Protein AF-A0A9X0W6S2-F1 (afdb_monomer_lite)

Structure (mmCIF, N/CA/C/O backbone):
data_AF-A0A9X0W6S2-F1
#
_entry.id   AF-A0A9X0W6S2-F1
#
loop_
_atom_site.group_PDB
_atom_site.id
_atom_site.type_symbol
_atom_site.label_atom_id
_atom_site.label_alt_id
_atom_site.label_comp_id
_atom_site.label_asym_id
_atom_site.label_entity_id
_atom_site.label_seq_id
_atom_site.pdbx_PDB_ins_code
_atom_site.Cartn_x
_atom_site.Cartn_y
_atom_site.Cartn_z
_atom_site.occupancy
_atom_site.B_iso_or_equiv
_atom_site.auth_seq_id
_atom_site.auth_comp_id
_atom_site.auth_asym_id
_atom_s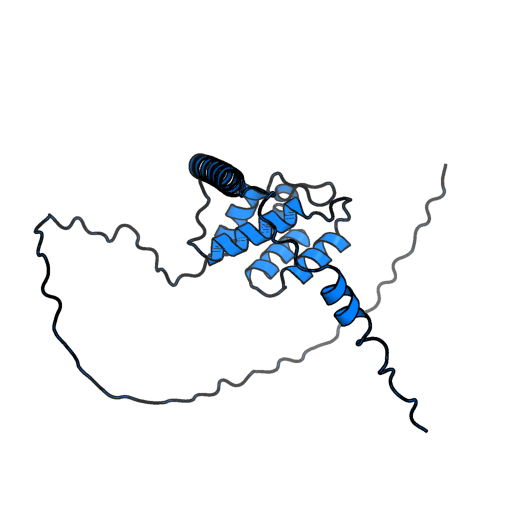ite.auth_atom_id
_atom_site.pdbx_PDB_model_num
ATOM 1 N N . MET A 1 1 ? -38.049 10.758 13.065 1.00 45.75 1 MET A N 1
ATOM 2 C CA . MET A 1 1 ? -38.251 11.877 12.118 1.00 45.75 1 MET A CA 1
ATOM 3 C C . MET A 1 1 ? -37.250 12.966 12.468 1.00 45.75 1 MET A C 1
ATOM 5 O O . MET A 1 1 ? -37.442 13.635 13.469 1.00 45.75 1 MET A O 1
ATOM 9 N N . TYR A 1 2 ? -36.162 13.085 11.706 1.00 43.72 2 TYR A N 1
ATOM 10 C CA . TYR A 1 2 ? -35.164 14.151 11.851 1.00 43.72 2 TYR A CA 1
ATOM 11 C C . TYR A 1 2 ? -35.111 14.943 10.539 1.00 43.72 2 TYR A C 1
ATOM 13 O O . TYR A 1 2 ? -35.109 14.317 9.475 1.00 43.72 2 TYR A O 1
ATOM 21 N N . PRO A 1 3 ? -35.125 16.287 10.572 1.00 62.22 3 PRO A N 1
ATOM 22 C CA . PRO A 1 3 ? -35.121 17.082 9.357 1.00 62.22 3 PRO A CA 1
ATOM 23 C C . PRO A 1 3 ? -33.743 17.071 8.687 1.00 62.22 3 PRO A C 1
ATOM 25 O O . PRO A 1 3 ? -32.710 17.319 9.303 1.00 62.22 3 PRO A O 1
ATOM 28 N N . SER A 1 4 ? -33.779 16.788 7.388 1.00 53.91 4 SER A N 1
ATOM 29 C CA . SER A 1 4 ? -32.671 16.839 6.442 1.00 53.91 4 SER A CA 1
ATOM 30 C C . SER A 1 4 ? -32.243 18.293 6.206 1.00 53.91 4 SER A C 1
ATOM 32 O O . SER A 1 4 ? -33.008 19.091 5.663 1.00 53.91 4 SER A O 1
ATOM 34 N N . GLN A 1 5 ? -31.025 18.648 6.615 1.00 60.53 5 GLN A N 1
ATOM 35 C CA . GLN A 1 5 ? -30.378 19.914 6.265 1.00 60.53 5 GLN A CA 1
ATOM 36 C C . GLN A 1 5 ? -29.620 19.728 4.943 1.00 60.53 5 GLN A C 1
ATOM 38 O O . GLN A 1 5 ? -28.531 19.162 4.905 1.00 60.53 5 GLN A O 1
ATOM 43 N N . ARG A 1 6 ? -30.218 20.195 3.840 1.00 56.56 6 ARG A N 1
ATOM 44 C CA . ARG A 1 6 ? -29.540 20.364 2.547 1.00 56.56 6 ARG A CA 1
ATOM 45 C C . ARG A 1 6 ? -28.628 21.587 2.622 1.00 56.56 6 ARG A C 1
ATOM 47 O O . ARG A 1 6 ? -29.116 22.713 2.531 1.00 56.56 6 ARG A O 1
ATOM 54 N N . GLN A 1 7 ? -27.320 21.380 2.724 1.00 63.59 7 GLN A N 1
ATOM 55 C CA . GLN A 1 7 ? -26.359 22.445 2.446 1.00 63.59 7 GLN A CA 1
ATOM 56 C C . GLN A 1 7 ? -26.171 22.588 0.931 1.00 63.59 7 GLN A C 1
ATOM 58 O O . GLN A 1 7 ? -25.964 21.613 0.209 1.00 63.59 7 GLN A O 1
ATOM 63 N N . ARG A 1 8 ? -26.333 23.824 0.447 1.00 61.38 8 ARG A N 1
ATOM 64 C CA . ARG A 1 8 ? -26.147 24.214 -0.952 1.00 61.38 8 ARG A CA 1
ATOM 65 C C . ARG A 1 8 ? -24.652 24.360 -1.219 1.00 61.38 8 ARG A C 1
ATOM 67 O O . ARG A 1 8 ? -24.003 25.190 -0.591 1.00 61.38 8 ARG A O 1
ATOM 74 N N . PHE A 1 9 ? -24.140 23.586 -2.167 1.00 53.66 9 PHE A N 1
ATOM 75 C CA . PHE A 1 9 ? -22.822 23.800 -2.753 1.00 53.66 9 PHE A CA 1
ATOM 76 C C . PHE A 1 9 ? -22.844 25.057 -3.631 1.00 53.66 9 PHE A C 1
ATOM 78 O O . PHE A 1 9 ? -23.692 25.183 -4.517 1.00 53.66 9 PHE A O 1
ATOM 85 N N . HIS A 1 10 ? -21.909 25.972 -3.385 1.00 57.88 10 HIS A N 1
ATOM 86 C CA . HIS A 1 10 ? -21.567 27.053 -4.304 1.00 57.88 10 HIS A CA 1
ATOM 87 C C . HIS A 1 10 ? -20.429 26.587 -5.226 1.00 57.88 10 HIS A C 1
ATOM 89 O O . HIS A 1 10 ? -19.411 26.117 -4.719 1.00 57.88 10 HIS A O 1
ATOM 95 N N . PRO A 1 11 ? -20.566 26.721 -6.556 1.00 61.88 11 PRO A N 1
ATOM 96 C CA . PRO A 1 11 ? -19.457 26.583 -7.486 1.00 61.88 11 PRO A CA 1
ATOM 97 C C . PRO A 1 11 ? -18.764 27.944 -7.639 1.00 61.88 11 PRO A C 1
ATOM 99 O O . PRO A 1 11 ? -19.375 28.887 -8.137 1.00 61.88 11 PRO A O 1
ATOM 102 N N . SER A 1 12 ? -17.502 28.042 -7.226 1.00 57.38 12 SER A N 1
ATOM 103 C CA . SER A 1 12 ? -16.638 29.178 -7.559 1.00 57.38 12 SER A CA 1
ATOM 104 C C . SER A 1 12 ? -15.298 28.678 -8.090 1.00 57.38 12 SER A C 1
ATOM 106 O O . SER A 1 12 ? -14.475 28.149 -7.353 1.00 57.38 12 SER A O 1
ATOM 108 N N . ASP A 1 13 ? -15.156 28.850 -9.403 1.00 46.62 13 ASP A N 1
ATOM 109 C CA . ASP A 1 13 ? -13.977 29.383 -10.087 1.00 46.62 13 ASP A CA 1
ATOM 110 C C . ASP A 1 13 ? -12.634 28.636 -9.967 1.00 46.62 13 ASP A C 1
ATOM 112 O O . ASP A 1 13 ? -11.792 28.906 -9.116 1.00 46.62 13 ASP A O 1
ATOM 116 N N . ALA A 1 14 ? -12.372 27.804 -10.977 1.00 48.50 14 ALA A N 1
ATOM 117 C CA . ALA A 1 14 ? -11.059 27.713 -11.629 1.00 48.50 14 ALA A CA 1
ATOM 118 C C . ALA A 1 14 ? -11.124 28.587 -12.909 1.00 48.50 14 ALA A C 1
ATOM 120 O O . ALA A 1 14 ? -12.211 28.641 -13.493 1.00 48.50 14 ALA A O 1
ATOM 121 N N . PRO A 1 15 ? -10.046 29.249 -13.403 1.00 51.41 15 PRO A N 1
ATOM 122 C CA . PRO A 1 15 ? -8.754 28.609 -13.680 1.00 51.41 15 PRO A CA 1
ATOM 123 C C . PRO A 1 15 ? -7.502 29.499 -13.464 1.00 51.41 15 PRO A C 1
ATOM 125 O O . PRO A 1 15 ? -7.334 30.551 -14.081 1.00 51.41 15 PRO A O 1
ATOM 128 N N . GLY A 1 16 ? -6.548 29.020 -12.662 1.00 52.59 16 GLY A N 1
ATOM 129 C CA . GLY A 1 16 ? -5.208 29.605 -12.541 1.00 52.59 16 GLY A CA 1
ATOM 130 C C . GLY A 1 16 ? -4.216 28.933 -13.488 1.00 52.59 16 GLY A C 1
ATOM 131 O O . GLY A 1 16 ? -3.791 27.804 -13.266 1.00 52.59 16 GLY A O 1
ATOM 132 N N . ALA A 1 17 ? -3.868 29.627 -14.565 1.00 46.69 17 ALA A N 1
ATOM 133 C CA . ALA A 1 17 ? -2.931 29.188 -15.585 1.00 46.69 17 ALA A CA 1
ATOM 134 C C . ALA A 1 17 ? -1.462 29.203 -15.109 1.00 46.69 17 ALA A C 1
ATOM 136 O O . ALA A 1 17 ? -0.995 30.187 -14.551 1.00 46.69 17 ALA A O 1
ATOM 137 N N . ARG A 1 18 ? -0.738 28.142 -15.495 1.00 56.75 18 ARG A N 1
ATOM 138 C CA . ARG A 1 18 ? 0.645 28.123 -16.018 1.00 56.75 18 ARG A CA 1
ATOM 139 C C . ARG A 1 18 ? 1.753 28.758 -15.165 1.00 56.75 18 ARG A C 1
ATOM 141 O O . ARG A 1 18 ? 1.948 29.964 -15.201 1.00 56.75 18 ARG A O 1
ATOM 148 N N . ASN A 1 19 ? 2.648 27.907 -14.664 1.00 50.31 19 ASN A N 1
ATOM 149 C CA . ASN A 1 19 ? 4.088 28.172 -14.719 1.00 50.31 19 ASN A CA 1
ATOM 150 C C . ASN A 1 19 ? 4.841 26.879 -15.059 1.00 50.31 19 ASN A C 1
ATOM 152 O O . ASN A 1 19 ? 5.131 26.051 -14.205 1.00 50.31 19 ASN A O 1
ATOM 156 N N . LEU A 1 20 ? 5.133 26.713 -16.351 1.00 57.22 20 LEU A N 1
ATOM 157 C CA . LEU A 1 20 ? 6.149 25.791 -16.845 1.00 57.22 20 LEU A CA 1
ATOM 158 C C . LEU A 1 20 ? 7.511 26.433 -16.568 1.00 57.22 20 LEU A C 1
ATOM 160 O O . LEU A 1 20 ? 7.809 27.509 -17.092 1.00 57.22 20 LEU A O 1
ATOM 164 N N . HIS A 1 21 ? 8.340 25.788 -15.757 1.00 45.50 21 HIS A N 1
ATOM 165 C CA . HIS A 1 21 ? 9.760 26.106 -15.667 1.00 45.50 21 HIS A CA 1
ATOM 166 C C . HIS A 1 21 ? 10.561 24.938 -16.247 1.00 45.50 21 HIS A C 1
ATOM 168 O O . HIS A 1 21 ? 10.518 23.839 -15.698 1.00 45.50 21 HIS A O 1
ATOM 174 N N . PRO A 1 22 ? 11.282 25.141 -17.364 1.00 54.31 22 PRO A N 1
ATOM 175 C CA . PRO A 1 22 ? 12.225 24.154 -17.857 1.00 54.31 22 PRO A CA 1
ATOM 176 C C . PRO A 1 22 ? 13.461 24.161 -16.952 1.00 54.31 22 PRO A C 1
ATOM 178 O O . PRO A 1 22 ? 14.267 25.096 -16.985 1.00 54.31 22 PRO A O 1
ATOM 181 N N . ALA A 1 23 ? 13.628 23.113 -16.146 1.00 55.19 23 ALA A N 1
ATOM 182 C CA . ALA A 1 23 ? 14.893 22.851 -15.479 1.00 55.19 23 ALA A CA 1
ATOM 183 C C . ALA A 1 23 ? 15.949 22.531 -16.549 1.00 55.19 23 ALA A C 1
ATOM 185 O O . ALA A 1 23 ? 15.858 21.553 -17.293 1.00 55.19 23 ALA A O 1
ATOM 186 N N . ARG A 1 24 ? 16.929 23.427 -16.669 1.00 54.09 24 ARG A N 1
ATOM 187 C CA . 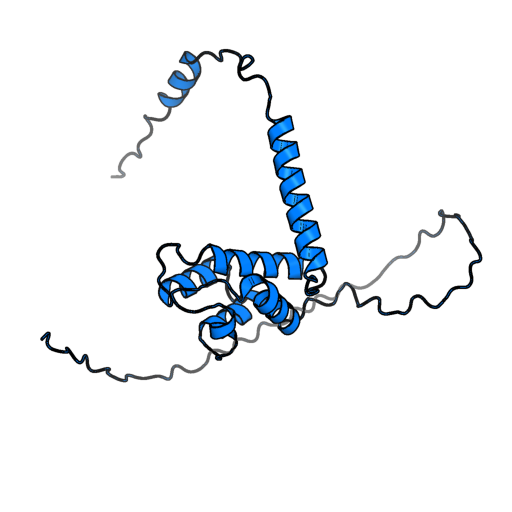ARG A 1 24 ? 18.060 23.310 -17.587 1.00 54.09 24 ARG A CA 1
ATOM 188 C C . ARG A 1 24 ? 18.920 22.106 -17.200 1.00 54.09 24 ARG A C 1
ATOM 190 O O . ARG A 1 24 ? 19.515 22.084 -16.128 1.00 54.09 24 ARG A O 1
ATOM 197 N N . LEU A 1 25 ? 19.040 21.163 -18.132 1.00 52.84 25 LEU A N 1
ATOM 198 C CA . LEU A 1 25 ? 20.097 20.156 -18.174 1.00 52.84 25 LEU A CA 1
ATOM 199 C C . LEU A 1 25 ? 21.473 20.839 -18.160 1.00 52.84 25 LEU A C 1
ATOM 201 O O . LEU A 1 25 ? 21.882 21.462 -19.143 1.00 52.84 25 LEU A O 1
ATOM 205 N N . SER A 1 26 ? 22.195 20.698 -17.050 1.00 49.28 26 SER A N 1
ATOM 206 C CA . SER A 1 26 ? 23.621 21.001 -16.974 1.00 49.28 26 SER A CA 1
ATOM 207 C C . SER A 1 26 ? 24.409 19.828 -17.557 1.00 49.28 26 SER A C 1
ATOM 209 O O . SER A 1 26 ? 24.541 18.769 -16.946 1.00 49.28 26 SER A O 1
ATOM 211 N N . ARG A 1 27 ? 24.904 20.023 -18.783 1.00 53.81 27 ARG A N 1
ATOM 212 C CA . ARG A 1 27 ? 25.963 19.221 -19.401 1.00 53.81 27 ARG A CA 1
ATOM 213 C C . ARG A 1 27 ? 27.272 19.508 -18.672 1.00 53.81 27 ARG A C 1
ATOM 215 O O . ARG A 1 27 ? 27.917 20.504 -18.979 1.00 53.81 27 ARG A O 1
ATOM 222 N N . ASN A 1 28 ? 27.703 18.598 -17.809 1.00 55.62 28 ASN A N 1
ATOM 223 C CA . ASN A 1 28 ? 29.118 18.466 -17.488 1.00 55.62 28 ASN A CA 1
ATOM 224 C C . ASN A 1 28 ? 29.632 17.170 -18.108 1.00 55.62 28 ASN A C 1
ATOM 226 O O . ASN A 1 28 ? 29.385 16.068 -17.629 1.00 55.62 28 ASN A O 1
ATOM 230 N N . ALA A 1 29 ? 30.304 17.354 -19.241 1.00 47.81 29 ALA A N 1
ATOM 231 C CA . ALA A 1 29 ? 31.177 16.380 -19.855 1.00 47.81 29 ALA A CA 1
ATOM 232 C C . ALA A 1 29 ? 32.456 16.263 -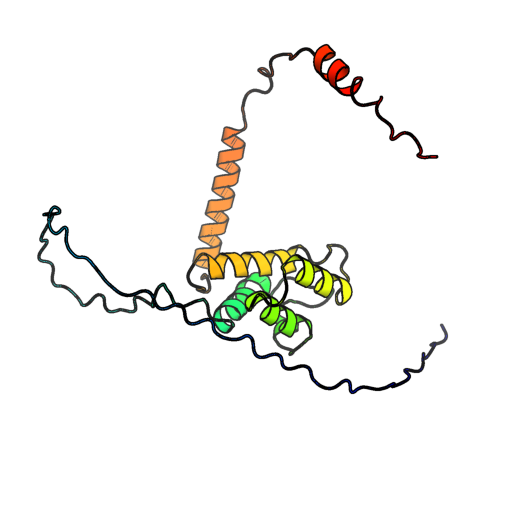19.016 1.00 47.81 29 ALA A C 1
ATOM 234 O O . ALA A 1 29 ? 33.086 17.277 -18.723 1.00 47.81 29 ALA A O 1
ATOM 235 N N . LEU A 1 30 ? 32.867 15.039 -18.696 1.00 53.75 30 LEU A N 1
ATOM 236 C CA . LEU A 1 30 ? 34.250 14.724 -18.348 1.00 53.75 30 LEU A CA 1
ATOM 237 C C . LEU A 1 30 ? 34.674 13.472 -19.135 1.00 53.75 30 LEU A C 1
ATOM 239 O O . LEU A 1 30 ? 34.022 12.434 -19.010 1.00 53.75 30 LEU A O 1
ATOM 243 N N . PRO A 1 31 ? 35.712 13.572 -19.988 1.00 55.59 31 PRO A N 1
ATOM 244 C CA . PRO A 1 31 ? 36.206 12.467 -20.796 1.00 55.59 31 PRO A CA 1
ATOM 245 C C . PRO A 1 31 ? 37.414 11.737 -20.167 1.00 55.59 31 PRO A C 1
ATOM 247 O O . PRO A 1 31 ? 38.360 12.380 -19.736 1.00 55.59 31 PRO A O 1
ATOM 250 N N . ILE A 1 32 ? 37.371 10.397 -20.271 1.00 53.62 32 ILE A N 1
ATOM 251 C CA . ILE A 1 32 ? 38.433 9.436 -20.674 1.00 53.62 32 ILE A CA 1
ATOM 252 C C . ILE A 1 32 ? 39.661 9.204 -19.740 1.00 53.62 32 ILE A C 1
ATOM 254 O O . ILE A 1 32 ? 40.297 10.138 -19.268 1.00 53.62 32 ILE A O 1
ATOM 258 N N . LEU A 1 33 ? 40.058 7.911 -19.690 1.00 45.94 33 LEU A N 1
ATOM 259 C CA . LEU A 1 33 ? 41.375 7.277 -19.395 1.00 45.94 33 LEU A CA 1
ATOM 260 C C . LEU A 1 33 ? 41.489 6.716 -17.960 1.00 45.94 33 LEU A C 1
ATOM 262 O O . LEU A 1 33 ? 41.176 7.417 -17.016 1.00 45.94 33 LEU A O 1
ATOM 266 N N . ALA A 1 34 ? 41.922 5.483 -17.667 1.00 52.06 34 ALA A N 1
ATOM 267 C CA . ALA A 1 34 ? 42.669 4.445 -18.387 1.00 52.06 34 ALA A CA 1
ATOM 268 C C . ALA A 1 34 ? 42.376 3.073 -17.711 1.00 52.06 34 ALA A C 1
ATOM 270 O O . ALA A 1 34 ? 42.150 3.012 -16.510 1.00 52.06 34 ALA A O 1
ATOM 271 N N . ALA A 1 35 ? 42.122 2.002 -18.464 1.00 47.84 35 ALA A N 1
ATOM 272 C CA . ALA A 1 35 ? 43.064 0.922 -18.793 1.00 47.84 35 ALA A CA 1
ATOM 273 C C . ALA A 1 35 ? 43.652 0.110 -17.608 1.00 47.84 35 ALA A C 1
ATOM 275 O O . ALA A 1 35 ? 44.472 0.598 -16.844 1.00 47.84 35 ALA A O 1
ATOM 276 N N . ALA A 1 36 ? 43.312 -1.187 -17.635 1.00 49.22 36 ALA A N 1
ATOM 277 C CA . ALA A 1 36 ? 44.144 -2.354 -17.316 1.00 49.22 36 ALA A CA 1
ATOM 278 C C . ALA A 1 36 ? 44.556 -2.643 -15.858 1.00 49.22 36 ALA A C 1
ATOM 280 O O . ALA A 1 36 ? 45.567 -2.140 -15.390 1.00 49.22 36 ALA A O 1
ATOM 281 N N . VAL A 1 37 ? 43.916 -3.658 -15.255 1.00 57.22 37 VAL A N 1
ATOM 282 C CA . VAL A 1 37 ? 44.632 -4.813 -14.673 1.00 57.22 37 VAL A CA 1
ATOM 283 C C . VAL A 1 37 ? 43.838 -6.081 -14.995 1.00 57.22 37 VAL A C 1
ATOM 285 O O . VAL A 1 37 ? 42.736 -6.299 -14.498 1.00 57.22 37 VAL A O 1
ATOM 288 N N . LEU A 1 38 ? 44.402 -6.884 -15.892 1.00 51.09 38 LEU A N 1
ATOM 289 C CA . LEU A 1 38 ? 43.954 -8.220 -16.261 1.00 51.09 38 LEU A CA 1
ATOM 290 C C . LEU A 1 38 ? 44.721 -9.243 -15.410 1.00 51.09 38 LEU A C 1
ATOM 292 O O . LEU A 1 38 ? 45.894 -9.028 -15.115 1.00 51.09 38 LEU A O 1
ATOM 296 N N . ALA A 1 39 ? 44.068 -10.379 -15.167 1.00 52.09 39 ALA A N 1
ATOM 297 C CA . ALA A 1 39 ? 44.605 -11.646 -14.667 1.00 52.09 39 ALA A CA 1
ATOM 298 C C . ALA A 1 39 ? 44.821 -11.766 -13.150 1.00 52.09 39 ALA A C 1
ATOM 300 O O . ALA A 1 39 ? 45.779 -11.234 -12.605 1.00 52.09 39 ALA A O 1
ATOM 301 N N . LEU A 1 40 ? 43.955 -12.568 -12.512 1.00 53.03 40 LEU A N 1
ATOM 302 C CA . LEU A 1 40 ? 44.326 -13.712 -11.658 1.00 53.03 40 LEU A CA 1
ATOM 303 C C . LEU A 1 40 ? 43.063 -14.370 -11.069 1.00 53.03 40 LEU A C 1
ATOM 305 O O . LEU A 1 40 ? 42.831 -14.291 -9.874 1.00 53.03 40 LEU A O 1
ATOM 309 N N . LEU A 1 41 ? 42.250 -15.039 -11.894 1.00 52.53 41 LEU A N 1
ATOM 310 C CA . LEU A 1 41 ? 41.307 -16.062 -11.414 1.00 52.53 41 LEU A CA 1
ATOM 311 C C . LEU A 1 41 ? 41.186 -17.178 -12.459 1.00 52.53 41 LEU A C 1
ATOM 313 O O . LEU A 1 41 ? 40.266 -17.235 -13.267 1.00 52.53 41 LEU A O 1
ATOM 317 N N . SER A 1 42 ? 42.184 -18.056 -12.449 1.00 52.12 42 SER A N 1
ATOM 318 C CA . SER A 1 42 ? 42.106 -19.411 -12.986 1.00 52.12 42 SER A CA 1
ATOM 319 C C . SER A 1 42 ? 41.284 -20.282 -12.030 1.00 52.12 42 SER A C 1
ATOM 321 O O . SER A 1 42 ? 41.708 -20.484 -10.892 1.00 52.12 42 SER A O 1
ATOM 323 N N . GLY A 1 43 ? 40.147 -20.819 -12.477 1.00 52.22 43 GLY A N 1
ATOM 324 C CA . GLY A 1 43 ? 39.358 -21.762 -11.681 1.00 52.22 43 GLY A CA 1
ATOM 325 C C . GLY A 1 43 ? 38.182 -22.391 -12.434 1.00 52.22 43 GLY A C 1
ATOM 326 O O . GLY A 1 43 ? 37.211 -21.709 -12.729 1.00 52.22 43 GLY A O 1
ATOM 327 N N . CYS A 1 44 ? 38.300 -23.702 -12.677 1.00 48.44 44 CYS A N 1
ATOM 328 C CA . CYS A 1 44 ? 37.284 -24.697 -13.061 1.00 48.44 44 CYS A CA 1
ATOM 329 C C . CYS A 1 44 ? 36.562 -24.548 -14.416 1.00 48.44 44 CYS A C 1
ATOM 331 O O . CYS A 1 44 ? 35.433 -24.078 -14.500 1.00 48.44 44 CYS A O 1
ATOM 333 N N . ALA A 1 45 ? 37.162 -25.127 -15.462 1.00 45.19 45 ALA A N 1
ATOM 334 C CA . ALA A 1 45 ? 36.411 -25.639 -16.606 1.00 45.19 45 ALA A CA 1
ATOM 335 C C . ALA A 1 45 ? 35.691 -26.932 -16.186 1.00 45.19 45 ALA A C 1
ATOM 337 O O . ALA A 1 45 ? 36.327 -27.960 -15.959 1.00 45.19 45 ALA A O 1
ATOM 338 N N . THR A 1 46 ? 34.370 -26.874 -16.037 1.00 54.31 46 THR A N 1
ATOM 339 C CA . THR A 1 46 ? 33.512 -28.065 -16.044 1.00 54.31 46 THR A CA 1
ATOM 340 C C . THR A 1 46 ? 32.790 -28.052 -17.387 1.00 54.31 46 THR A C 1
ATOM 342 O O . THR A 1 46 ? 31.864 -27.269 -17.576 1.00 54.31 46 THR A O 1
ATOM 345 N N . ASP A 1 47 ? 33.266 -28.858 -18.340 1.00 52.44 47 ASP A N 1
ATOM 346 C CA . ASP A 1 47 ? 32.598 -29.096 -19.626 1.00 52.44 47 ASP A CA 1
ATOM 347 C C . ASP A 1 47 ? 31.309 -29.891 -19.370 1.00 52.44 47 ASP A C 1
ATOM 349 O O . ASP A 1 47 ? 31.271 -31.121 -19.416 1.00 52.44 47 ASP A O 1
ATOM 353 N N . GLY A 1 48 ? 30.246 -29.171 -19.025 1.00 49.19 48 GLY A N 1
ATOM 354 C CA . GLY A 1 48 ? 28.872 -29.626 -19.185 1.00 49.19 48 GLY A CA 1
ATOM 355 C C . GLY A 1 48 ? 28.296 -29.012 -20.461 1.00 49.19 48 GLY A C 1
ATOM 356 O O . GLY A 1 48 ? 28.687 -27.900 -20.823 1.00 49.19 48 GLY A O 1
ATOM 357 N N . PRO A 1 49 ? 27.372 -29.688 -21.167 1.00 51.25 49 PRO A N 1
ATOM 358 C CA . PRO A 1 49 ? 26.666 -29.062 -22.274 1.00 51.25 49 PRO A CA 1
ATOM 359 C C . PRO A 1 49 ? 25.975 -27.798 -21.754 1.00 51.25 49 PRO A C 1
ATOM 361 O O . PRO A 1 49 ? 25.078 -27.873 -20.915 1.00 51.25 49 PRO A O 1
ATOM 364 N N . ILE A 1 50 ? 26.419 -26.635 -22.235 1.00 51.75 50 ILE A N 1
ATOM 365 C CA . ILE A 1 50 ? 25.763 -25.354 -21.986 1.00 51.75 50 ILE A CA 1
ATOM 366 C C . ILE A 1 50 ? 24.437 -25.399 -22.745 1.00 51.75 50 ILE A C 1
ATOM 368 O O . ILE A 1 50 ? 24.334 -24.998 -23.902 1.00 51.75 50 ILE A O 1
ATOM 372 N N . THR A 1 51 ? 23.408 -25.941 -22.100 1.00 50.00 51 THR A N 1
ATOM 373 C CA . THR A 1 51 ? 22.037 -25.512 -22.349 1.00 50.00 51 THR A CA 1
ATOM 374 C C . THR A 1 51 ? 21.996 -24.020 -22.067 1.00 50.00 51 THR A C 1
ATOM 376 O O . THR A 1 51 ? 22.241 -23.585 -20.945 1.00 50.00 51 THR A O 1
ATOM 379 N N . ASP A 1 52 ? 21.770 -23.265 -23.134 1.00 40.28 52 ASP A N 1
ATOM 380 C CA . ASP A 1 52 ? 21.656 -21.816 -23.190 1.00 40.28 52 ASP A CA 1
ATOM 381 C C . ASP A 1 52 ? 20.922 -21.248 -21.950 1.00 40.28 52 ASP A C 1
ATOM 383 O O . ASP A 1 52 ? 19.716 -21.469 -21.798 1.00 40.28 52 ASP A O 1
ATOM 387 N N . PRO A 1 53 ? 21.605 -20.534 -21.031 1.00 50.03 53 PRO A N 1
ATOM 388 C CA . PRO A 1 53 ? 20.970 -19.940 -19.857 1.00 50.03 53 PRO A CA 1
ATOM 389 C C . PRO A 1 53 ? 20.161 -18.683 -20.211 1.00 50.03 53 PRO A C 1
ATOM 391 O O . PRO A 1 53 ? 19.672 -17.996 -19.321 1.00 50.03 53 PRO A O 1
ATOM 394 N N . SER A 1 54 ? 19.954 -18.391 -21.499 1.00 43.88 54 SER A N 1
ATOM 395 C CA . SER A 1 54 ? 19.107 -17.291 -21.979 1.00 43.88 54 SER A CA 1
ATOM 396 C C . SER A 1 54 ? 17.607 -17.475 -21.684 1.00 43.88 54 SER A C 1
ATOM 398 O O . SER A 1 54 ? 16.781 -16.694 -22.162 1.00 43.88 54 SER A O 1
ATOM 400 N N . VAL A 1 55 ? 17.226 -18.457 -20.858 1.00 46.84 55 VAL A N 1
ATOM 401 C CA . VAL A 1 55 ? 15.895 -18.542 -20.245 1.00 46.84 55 VAL A CA 1
ATOM 402 C C . VAL A 1 55 ? 15.747 -17.397 -19.236 1.00 46.84 55 VAL A C 1
ATOM 404 O O . VAL A 1 55 ? 15.953 -17.549 -18.039 1.00 46.84 55 VAL A O 1
ATOM 407 N N . HIS A 1 56 ? 15.405 -16.221 -19.761 1.00 46.94 56 HIS A N 1
ATOM 408 C CA . HIS A 1 56 ? 14.863 -15.073 -19.036 1.00 46.94 56 HIS A CA 1
ATOM 409 C C . HIS A 1 56 ? 15.617 -14.674 -17.757 1.00 46.94 56 HIS A C 1
ATOM 411 O O . HIS A 1 56 ? 15.007 -14.494 -16.701 1.00 46.94 56 HIS A O 1
ATOM 417 N N . LEU A 1 57 ? 16.922 -14.397 -17.861 1.00 45.91 57 LEU A N 1
ATOM 418 C CA . LEU A 1 57 ? 17.509 -13.393 -16.971 1.00 45.91 57 LEU A CA 1
ATOM 419 C C . LEU A 1 57 ? 16.897 -12.038 -17.347 1.00 45.91 57 LEU A C 1
ATOM 421 O O . LEU A 1 57 ? 17.424 -11.303 -18.182 1.00 45.91 57 LEU A O 1
ATOM 425 N N . GLY A 1 58 ? 15.722 -11.747 -16.782 1.00 53.12 58 GLY A N 1
ATOM 426 C CA . GLY A 1 58 ? 15.144 -10.410 -16.803 1.00 53.12 58 GLY A CA 1
ATOM 427 C C . GLY A 1 58 ? 16.209 -9.415 -16.356 1.00 53.12 58 GLY A C 1
ATOM 428 O O . GLY A 1 58 ? 16.985 -9.699 -15.445 1.00 53.12 58 GLY A O 1
ATOM 429 N N . ASN A 1 59 ? 16.300 -8.285 -17.051 1.00 51.44 59 ASN A N 1
ATOM 430 C CA . ASN A 1 59 ? 17.293 -7.263 -16.759 1.00 51.44 59 ASN A CA 1
ATOM 431 C C . ASN A 1 59 ? 17.175 -6.861 -15.271 1.00 51.44 59 ASN A C 1
ATOM 433 O O . ASN A 1 59 ? 16.140 -6.310 -14.900 1.00 51.44 59 ASN A O 1
ATOM 437 N N . PRO A 1 60 ? 18.196 -7.099 -14.424 1.00 56.81 60 PRO A N 1
ATOM 438 C CA . PRO A 1 60 ? 18.128 -6.793 -12.992 1.00 56.81 60 PRO A CA 1
ATOM 439 C C . PRO A 1 60 ? 18.032 -5.284 -12.712 1.00 56.81 60 PRO A C 1
ATOM 441 O O . PRO A 1 60 ? 17.783 -4.880 -11.585 1.00 56.81 60 PRO A O 1
ATOM 444 N N . PHE A 1 61 ? 18.217 -4.448 -13.738 1.00 56.59 61 PHE A N 1
ATOM 445 C CA . PHE A 1 61 ? 18.045 -2.999 -13.681 1.00 56.59 61 PHE A CA 1
ATOM 446 C C . PHE A 1 61 ? 16.662 -2.530 -14.148 1.00 56.59 61 PHE A C 1
ATOM 448 O O . PHE A 1 61 ? 16.407 -1.325 -14.182 1.00 56.59 61 PHE A O 1
ATOM 455 N N . GLN A 1 62 ? 15.768 -3.438 -14.553 1.00 65.00 62 GLN A N 1
ATOM 456 C CA . GLN A 1 62 ? 14.380 -3.058 -14.783 1.00 65.00 62 GLN A CA 1
ATOM 457 C C . GLN A 1 62 ? 13.729 -2.829 -13.431 1.00 65.00 62 GLN A C 1
ATOM 459 O O . GLN A 1 62 ? 13.587 -3.753 -12.631 1.00 65.00 62 GLN A O 1
ATOM 464 N N . ARG A 1 63 ? 13.331 -1.575 -13.194 1.00 69.69 63 ARG A N 1
ATOM 465 C CA . ARG A 1 63 ? 12.434 -1.271 -12.089 1.00 69.69 63 ARG A CA 1
ATOM 466 C C . ARG A 1 63 ? 11.215 -2.198 -12.189 1.00 69.69 63 ARG A C 1
ATOM 468 O O . ARG A 1 63 ? 10.802 -2.543 -13.304 1.00 69.69 63 ARG A O 1
ATOM 475 N N . PRO A 1 64 ? 10.635 -2.560 -11.039 1.00 81.69 64 PRO A N 1
ATOM 476 C CA . PRO A 1 64 ? 9.235 -2.942 -10.939 1.00 81.69 64 PRO A CA 1
ATOM 477 C C . PRO A 1 64 ? 8.341 -2.267 -11.974 1.00 81.69 64 PRO A C 1
ATOM 479 O O . PRO A 1 64 ? 8.607 -1.142 -12.389 1.00 81.69 64 PRO A O 1
ATOM 482 N N . THR A 1 65 ? 7.270 -2.936 -12.388 1.00 89.31 65 THR A N 1
ATOM 483 C CA . THR A 1 65 ? 6.203 -2.253 -13.128 1.00 89.31 65 THR A CA 1
ATOM 484 C C . THR A 1 65 ? 5.083 -1.911 -12.158 1.00 89.31 65 THR A C 1
ATOM 486 O O . THR A 1 65 ? 4.780 -2.708 -11.268 1.00 89.31 65 THR A O 1
ATOM 489 N N . GLU A 1 66 ? 4.421 -0.774 -12.369 1.00 90.94 66 GLU A N 1
ATOM 490 C CA . GLU A 1 66 ? 3.245 -0.375 -11.587 1.00 90.94 66 GLU A CA 1
ATOM 491 C C . GLU A 1 66 ? 2.167 -1.469 -11.629 1.00 90.94 66 GLU A C 1
ATOM 493 O O . GLU A 1 66 ? 1.583 -1.831 -10.612 1.00 90.94 66 GLU A O 1
ATOM 498 N N . ALA A 1 67 ? 1.953 -2.068 -12.804 1.00 90.31 67 ALA A N 1
ATOM 499 C CA . ALA A 1 67 ? 1.018 -3.175 -12.977 1.00 90.31 67 ALA A CA 1
ATOM 500 C C . ALA A 1 67 ? 1.386 -4.396 -12.113 1.00 90.31 67 ALA A C 1
ATOM 502 O O . ALA A 1 67 ? 0.502 -5.024 -11.531 1.00 90.31 67 ALA A O 1
ATOM 503 N N . GLY A 1 68 ? 2.680 -4.715 -11.997 1.00 88.88 68 GLY A N 1
ATOM 504 C CA . GLY A 1 68 ? 3.173 -5.785 -11.129 1.00 88.88 68 GLY A CA 1
ATOM 505 C C . GLY A 1 68 ? 2.952 -5.484 -9.646 1.00 88.88 68 GLY A C 1
ATOM 506 O O . GLY A 1 68 ? 2.449 -6.338 -8.918 1.00 88.88 68 GLY A O 1
ATOM 507 N N . PHE A 1 69 ? 3.244 -4.255 -9.215 1.00 92.50 69 PHE A N 1
ATOM 508 C CA . PHE A 1 69 ? 2.942 -3.794 -7.857 1.00 92.50 69 PHE A CA 1
ATOM 509 C C . PHE A 1 69 ? 1.439 -3.867 -7.550 1.00 92.50 69 PHE A C 1
ATOM 511 O O . PHE A 1 69 ? 1.025 -4.436 -6.543 1.00 92.50 69 PHE A O 1
ATOM 518 N N . ARG A 1 70 ? 0.590 -3.375 -8.454 1.00 93.25 70 ARG A N 1
ATOM 519 C CA . ARG A 1 70 ? -0.870 -3.432 -8.302 1.00 93.25 70 ARG A CA 1
ATOM 520 C C . ARG A 1 70 ? -1.387 -4.863 -8.196 1.00 93.25 70 ARG A C 1
ATOM 522 O O . ARG A 1 70 ? -2.255 -5.133 -7.369 1.00 93.25 70 ARG A O 1
ATOM 529 N N . ALA A 1 71 ? -0.844 -5.783 -8.992 1.00 91.12 71 ALA A N 1
ATOM 530 C CA . ALA A 1 71 ? -1.195 -7.196 -8.909 1.00 91.12 71 ALA A CA 1
ATOM 531 C C . ALA A 1 71 ? -0.814 -7.802 -7.546 1.00 91.12 71 ALA A C 1
ATOM 533 O O . ALA A 1 71 ? -1.604 -8.553 -6.974 1.00 91.12 71 ALA A O 1
ATOM 534 N N . LEU A 1 72 ? 0.351 -7.436 -6.996 1.00 90.94 72 LEU A N 1
ATOM 535 C CA . LEU A 1 72 ? 0.761 -7.824 -5.642 1.00 90.94 72 LEU A CA 1
ATOM 536 C C . LEU A 1 72 ? -0.213 -7.306 -4.584 1.00 90.94 72 LEU A C 1
ATOM 538 O O . LEU A 1 72 ? -0.696 -8.083 -3.760 1.00 90.94 72 LEU A O 1
ATOM 542 N N . VAL A 1 73 ? -0.564 -6.021 -4.644 1.00 95.06 73 VAL A N 1
ATOM 543 C CA . VAL A 1 73 ? -1.520 -5.419 -3.708 1.00 95.06 73 VAL A CA 1
ATOM 544 C C . VAL A 1 73 ? -2.879 -6.120 -3.783 1.00 95.06 73 VAL A C 1
ATOM 546 O O . VAL A 1 73 ? -3.444 -6.475 -2.750 1.00 95.06 73 VAL A O 1
ATOM 549 N N . GLN A 1 74 ? -3.399 -6.387 -4.982 1.00 94.38 74 GLN A N 1
ATOM 550 C CA . GLN A 1 74 ? -4.675 -7.094 -5.148 1.00 94.38 74 GLN A CA 1
ATOM 551 C C . GLN A 1 74 ? -4.630 -8.531 -4.606 1.00 94.38 74 GLN A C 1
ATOM 553 O O . GLN A 1 74 ? -5.593 -9.002 -3.996 1.00 94.38 74 GLN A O 1
ATOM 558 N N . ALA A 1 75 ? -3.514 -9.235 -4.809 1.00 91.56 75 ALA A N 1
ATOM 559 C CA . ALA A 1 75 ? -3.356 -10.624 -4.389 1.00 91.56 75 ALA A CA 1
ATOM 560 C C . ALA A 1 75 ? -3.131 -10.787 -2.875 1.00 91.56 75 ALA A C 1
ATOM 562 O O . ALA A 1 75 ? -3.576 -11.785 -2.299 1.00 91.56 75 ALA A O 1
ATOM 563 N N . ASN A 1 76 ? -2.426 -9.840 -2.246 1.00 92.62 76 ASN A N 1
ATOM 564 C CA . ASN A 1 76 ? -1.986 -9.935 -0.851 1.00 92.62 76 ASN A CA 1
ATOM 565 C C . ASN A 1 76 ? -2.821 -9.069 0.097 1.00 92.62 76 ASN A C 1
ATOM 567 O O . ASN A 1 76 ? -3.225 -9.539 1.155 1.00 92.62 76 ASN A O 1
ATOM 571 N N . CYS A 1 77 ? -3.144 -7.841 -0.303 1.00 96.31 77 CYS A N 1
ATOM 572 C CA . CYS A 1 77 ? -3.885 -6.887 0.524 1.00 96.31 77 CYS A CA 1
ATOM 573 C C . CYS A 1 77 ? -5.368 -6.793 0.141 1.00 96.31 77 CYS A C 1
ATOM 575 O O . CYS A 1 77 ? -6.162 -6.231 0.888 1.00 96.31 77 CYS A O 1
ATOM 577 N N . GLY A 1 78 ? -5.764 -7.357 -1.004 1.00 96.31 78 GLY A N 1
ATOM 578 C CA . GLY A 1 78 ? -7.115 -7.277 -1.562 1.00 96.31 78 GLY A CA 1
ATOM 579 C C . GLY A 1 78 ? -8.278 -7.577 -0.600 1.00 96.31 78 GLY A C 1
ATOM 580 O O . GLY A 1 78 ? -9.283 -6.864 -0.677 1.00 96.31 78 GLY A O 1
ATOM 581 N N . PRO A 1 79 ? -8.186 -8.592 0.286 1.00 96.56 79 PRO A N 1
ATOM 582 C CA . PRO A 1 79 ? -9.226 -8.899 1.275 1.00 96.56 79 PRO A CA 1
ATOM 583 C C . PRO A 1 79 ? -9.307 -7.919 2.453 1.00 96.56 79 PRO A C 1
ATOM 585 O O . PRO A 1 79 ? -10.324 -7.894 3.145 1.00 96.56 79 PRO A O 1
ATOM 588 N N . LEU A 1 80 ? -8.253 -7.138 2.706 1.00 97.12 80 LEU A N 1
ATOM 589 C CA . LEU A 1 80 ? -8.212 -6.190 3.817 1.00 97.12 80 LEU A CA 1
ATOM 590 C C . LEU A 1 80 ? -9.167 -5.025 3.550 1.00 97.12 80 LEU A C 1
ATOM 592 O O . LEU A 1 80 ? -9.443 -4.671 2.400 1.00 97.12 80 LEU A O 1
ATOM 596 N N . SER A 1 81 ? -9.705 -4.454 4.624 1.00 97.06 81 SER A N 1
ATOM 597 C CA . SER A 1 81 ? -10.693 -3.377 4.548 1.00 97.06 81 SER A CA 1
ATOM 598 C C . SER A 1 81 ? -10.057 -2.016 4.788 1.00 97.06 81 SER A C 1
ATOM 600 O O . SER A 1 81 ? -9.186 -1.871 5.639 1.00 97.06 81 SER A O 1
ATOM 602 N N . ILE A 1 82 ? -10.534 -1.029 4.038 1.00 96.75 82 ILE A N 1
ATOM 603 C CA . ILE A 1 82 ? -10.285 0.395 4.225 1.00 96.75 82 ILE A CA 1
ATOM 604 C C . ILE A 1 82 ? -11.652 1.056 4.422 1.00 96.75 82 ILE A C 1
ATOM 606 O O . ILE A 1 82 ? -12.515 1.035 3.535 1.00 96.75 82 ILE A O 1
ATOM 610 N N . GLY A 1 83 ? -11.897 1.555 5.631 1.00 94.88 83 GLY A N 1
ATOM 611 C CA . GLY A 1 83 ? -13.234 1.895 6.101 1.00 94.88 83 GLY A CA 1
ATOM 612 C C . GLY A 1 83 ? -14.158 0.675 6.039 1.00 94.88 83 GLY A C 1
ATOM 613 O O . GLY A 1 83 ? -13.942 -0.332 6.707 1.00 94.88 83 GLY A O 1
ATOM 614 N N . SER A 1 84 ? -15.202 0.759 5.215 1.00 94.81 84 SER A N 1
ATOM 615 C CA . SER A 1 84 ? -16.192 -0.311 5.012 1.00 94.81 84 SER A CA 1
ATOM 616 C C . SER A 1 84 ? -16.013 -1.094 3.706 1.00 94.81 84 SER A C 1
ATOM 618 O O . SER A 1 84 ? -16.854 -1.930 3.373 1.00 94.81 84 SER A O 1
ATOM 620 N N . THR A 1 85 ? -14.961 -0.808 2.933 1.00 96.56 85 THR A N 1
ATOM 621 C CA . THR A 1 85 ? -14.755 -1.369 1.590 1.00 96.56 85 THR A CA 1
ATOM 622 C C . THR A 1 85 ? -13.424 -2.104 1.513 1.00 96.56 85 THR A C 1
ATOM 624 O O . THR A 1 85 ? -12.439 -1.675 2.100 1.00 96.56 85 THR A O 1
ATOM 627 N N . THR A 1 86 ? -13.365 -3.211 0.776 1.00 97.69 86 THR A N 1
ATOM 628 C CA . THR A 1 86 ? -12.110 -3.952 0.598 1.00 97.69 86 THR A CA 1
ATOM 629 C C . THR A 1 86 ? -11.166 -3.252 -0.377 1.00 97.69 86 THR A C 1
ATOM 631 O O . THR A 1 86 ? -11.613 -2.597 -1.324 1.00 97.69 86 THR A O 1
ATOM 634 N N . VAL A 1 87 ? -9.857 -3.450 -0.204 1.00 97.44 87 VAL A N 1
ATOM 635 C CA . VAL A 1 87 ? -8.819 -2.924 -1.110 1.00 97.44 87 VAL A CA 1
ATOM 636 C C . VAL A 1 87 ? -9.105 -3.316 -2.564 1.00 97.44 87 VAL A C 1
ATOM 638 O O . VAL A 1 87 ? -9.076 -2.461 -3.448 1.00 97.44 87 VAL A O 1
ATOM 641 N N . ASN A 1 88 ? -9.491 -4.571 -2.828 1.00 96.44 88 ASN A N 1
ATOM 642 C CA . ASN A 1 88 ? -9.844 -5.014 -4.185 1.00 96.44 88 ASN A CA 1
ATOM 643 C C . ASN A 1 88 ? -11.007 -4.222 -4.793 1.00 96.44 88 ASN A C 1
ATOM 645 O O . ASN A 1 88 ? -10.979 -3.871 -5.974 1.00 96.44 88 ASN A O 1
ATOM 649 N N . ALA A 1 89 ? -12.034 -3.923 -3.996 1.00 96.25 89 ALA A N 1
ATOM 650 C CA . ALA A 1 89 ? -13.179 -3.164 -4.474 1.00 96.25 89 ALA A CA 1
ATOM 651 C C . ALA A 1 89 ? -12.834 -1.688 -4.737 1.00 96.25 89 ALA A C 1
ATOM 653 O O . ALA A 1 89 ? -13.458 -1.085 -5.612 1.00 96.25 89 ALA A O 1
ATOM 654 N N . LEU A 1 90 ? -11.863 -1.114 -4.018 1.00 96.44 90 LEU A N 1
ATOM 655 C CA . LEU A 1 90 ? -11.393 0.260 -4.231 1.00 96.44 90 LEU A CA 1
ATOM 656 C C . LEU A 1 90 ? -10.496 0.386 -5.468 1.00 96.44 90 LEU A C 1
ATOM 658 O O . LEU A 1 90 ? -10.699 1.304 -6.268 1.00 96.44 90 LEU A O 1
ATOM 662 N N . LEU A 1 91 ? -9.570 -0.559 -5.661 1.00 95.19 91 LEU A N 1
ATOM 663 C CA . LEU A 1 91 ? -8.676 -0.607 -6.825 1.00 95.19 91 LEU A CA 1
ATOM 664 C C . LEU A 1 91 ? -9.425 -0.897 -8.134 1.00 95.19 91 LEU A C 1
ATOM 666 O O . LEU A 1 91 ? -9.029 -0.437 -9.196 1.00 95.19 91 LEU A O 1
ATOM 670 N N . GLY A 1 92 ? -10.535 -1.638 -8.085 1.00 87.69 92 GLY A N 1
ATOM 671 C CA . GLY A 1 92 ? -11.325 -1.966 -9.279 1.00 87.69 92 GLY A CA 1
ATOM 672 C C . GLY A 1 92 ? -12.246 -0.850 -9.792 1.00 87.69 92 GLY A C 1
ATOM 673 O O . GLY A 1 92 ? -12.930 -1.052 -10.794 1.00 87.69 92 GLY A O 1
ATOM 674 N N . LYS A 1 93 ? -12.332 0.296 -9.100 1.00 88.12 93 LYS A N 1
ATOM 675 C CA . LYS A 1 93 ? -13.356 1.333 -9.346 1.00 88.12 93 LYS A CA 1
ATOM 676 C C . LYS A 1 93 ? -12.810 2.697 -9.786 1.00 88.12 93 LYS A C 1
ATOM 678 O O . LYS A 1 93 ? -13.607 3.627 -9.880 1.00 88.12 93 LYS A O 1
ATOM 683 N N . ASN A 1 94 ? -11.507 2.828 -10.064 1.00 83.00 94 ASN A N 1
ATOM 684 C CA . ASN A 1 94 ? -10.865 4.107 -10.411 1.00 83.00 94 ASN A CA 1
ATOM 685 C C . ASN A 1 94 ? -11.214 5.225 -9.402 1.00 83.00 94 ASN A C 1
ATOM 687 O O . ASN A 1 94 ? -11.716 6.295 -9.749 1.00 83.00 94 ASN A O 1
ATOM 691 N N . THR A 1 95 ? -11.068 4.902 -8.118 1.00 91.38 95 THR A N 1
ATOM 692 C CA . THR A 1 95 ? -11.349 5.800 -6.989 1.00 91.38 95 THR A CA 1
ATOM 693 C C . THR A 1 95 ? -10.152 6.713 -6.700 1.00 91.38 95 THR A C 1
ATOM 695 O O . THR A 1 95 ? -9.060 6.494 -7.215 1.00 91.38 95 THR A O 1
ATOM 698 N N . ALA A 1 96 ? -10.313 7.703 -5.812 1.00 95.38 96 ALA A N 1
ATOM 699 C CA . ALA A 1 96 ? -9.173 8.473 -5.298 1.00 95.38 96 ALA A CA 1
ATOM 700 C C . ALA A 1 96 ? -8.102 7.564 -4.664 1.00 95.38 96 ALA A C 1
ATOM 702 O O . ALA A 1 96 ? -6.911 7.779 -4.864 1.00 95.38 96 ALA A O 1
ATOM 703 N N . PHE A 1 97 ? -8.539 6.492 -3.992 1.00 97.06 97 PHE A N 1
ATOM 704 C CA . PHE A 1 97 ? -7.652 5.481 -3.423 1.00 97.06 97 PHE A CA 1
ATOM 705 C C . PHE A 1 97 ? -6.772 4.817 -4.485 1.00 97.06 97 PHE A C 1
ATOM 707 O O . PHE A 1 97 ? -5.575 4.643 -4.281 1.00 97.06 97 PHE A O 1
ATOM 714 N N . ASP A 1 98 ? -7.358 4.489 -5.636 1.00 96.50 98 ASP A N 1
ATOM 715 C CA . ASP A 1 98 ? -6.636 3.907 -6.762 1.00 96.50 98 ASP A CA 1
ATOM 716 C C . ASP A 1 98 ? -5.531 4.843 -7.277 1.00 96.50 98 ASP A C 1
ATOM 718 O O . ASP A 1 98 ? -4.391 4.420 -7.468 1.00 96.50 98 ASP A O 1
ATOM 722 N N . GLY A 1 99 ? -5.848 6.135 -7.410 1.00 97.12 99 GLY A N 1
ATOM 723 C CA . GLY A 1 99 ? -4.876 7.162 -7.783 1.00 97.12 99 GLY A CA 1
ATOM 724 C C . GLY A 1 99 ? -3.752 7.330 -6.757 1.00 97.12 99 GLY A C 1
ATOM 725 O O . GLY A 1 99 ? -2.598 7.487 -7.143 1.00 97.12 99 GLY A O 1
ATOM 726 N N . TRP A 1 100 ? -4.051 7.240 -5.459 1.00 98.00 100 TRP A N 1
ATOM 727 C CA . TRP A 1 100 ? -3.027 7.313 -4.413 1.00 98.00 100 TRP A CA 1
ATOM 728 C C . TRP A 1 100 ? -2.106 6.097 -4.392 1.00 98.00 100 TRP A C 1
ATOM 730 O O . TRP A 1 100 ? -0.922 6.257 -4.130 1.00 98.00 100 TRP A O 1
ATOM 740 N N . VAL A 1 101 ? -2.603 4.899 -4.706 1.00 97.19 101 VAL A N 1
ATOM 741 C CA . VAL A 1 101 ? -1.746 3.709 -4.831 1.00 97.19 101 VAL A CA 1
ATOM 742 C C . VAL A 1 101 ? -0.774 3.849 -6.010 1.00 97.19 101 VAL A C 1
ATOM 744 O O . VAL A 1 101 ? 0.390 3.476 -5.869 1.00 97.19 101 VAL A O 1
ATOM 747 N N . THR A 1 102 ? -1.199 4.439 -7.135 1.00 96.25 102 THR A N 1
ATOM 748 C CA . THR A 1 102 ? -0.279 4.806 -8.233 1.00 96.25 102 THR A CA 1
ATOM 749 C C . THR A 1 102 ? 0.724 5.866 -7.792 1.00 96.25 102 THR A C 1
ATOM 751 O O . THR A 1 102 ? 1.923 5.655 -7.932 1.00 96.25 102 THR A O 1
ATOM 754 N N . ALA A 1 103 ? 0.257 6.970 -7.201 1.00 97.25 103 ALA A N 1
ATOM 755 C CA . ALA A 1 103 ? 1.131 8.057 -6.762 1.00 97.25 103 ALA A CA 1
ATOM 756 C C . ALA A 1 103 ? 2.173 7.582 -5.735 1.00 97.25 103 ALA A C 1
ATOM 758 O O . ALA A 1 103 ? 3.329 7.997 -5.776 1.00 97.25 103 ALA A O 1
ATOM 759 N N . LEU A 1 104 ? 1.783 6.675 -4.836 1.00 96.81 104 LEU A N 1
ATOM 760 C CA . LEU A 1 104 ? 2.684 6.050 -3.873 1.00 96.81 104 LEU A CA 1
ATOM 761 C C . 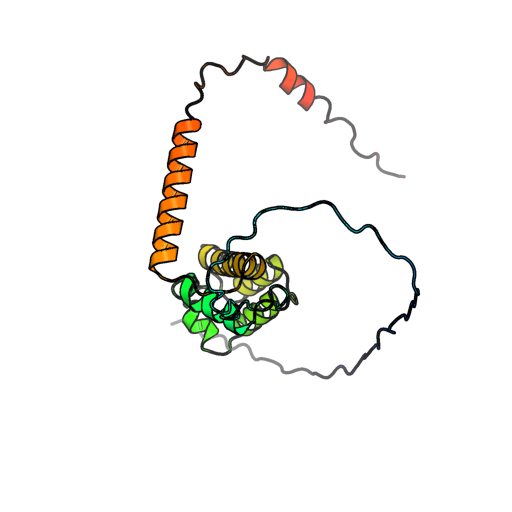LEU A 1 104 ? 3.766 5.221 -4.581 1.00 96.81 104 LEU A C 1
ATOM 763 O O . LEU A 1 104 ? 4.939 5.305 -4.229 1.00 96.81 104 LEU A O 1
ATOM 767 N N . TYR A 1 105 ? 3.387 4.444 -5.598 1.00 95.56 105 TYR A N 1
ATOM 768 C CA . TYR A 1 105 ? 4.324 3.651 -6.392 1.00 95.56 105 TYR A CA 1
ATOM 769 C C . TYR A 1 105 ? 5.321 4.510 -7.183 1.00 95.56 105 TYR A C 1
ATOM 771 O O . TYR A 1 105 ? 6.518 4.203 -7.227 1.00 95.56 105 TYR A O 1
ATOM 779 N N . ASP A 1 106 ? 4.836 5.592 -7.790 1.00 94.94 106 ASP A N 1
ATOM 780 C CA . ASP A 1 106 ? 5.664 6.526 -8.554 1.00 94.94 106 ASP A CA 1
ATOM 781 C C . ASP A 1 106 ? 6.595 7.353 -7.648 1.00 94.94 106 ASP A C 1
ATOM 783 O O . ASP A 1 106 ? 7.614 7.877 -8.109 1.00 94.94 106 ASP A O 1
ATOM 787 N N . GLY A 1 107 ? 6.305 7.390 -6.342 1.00 94.81 107 GLY A N 1
ATOM 788 C CA . GLY A 1 107 ? 7.016 8.196 -5.352 1.00 94.81 107 GLY A CA 1
ATOM 789 C C . GLY A 1 107 ? 6.570 9.660 -5.339 1.00 94.81 107 GLY A C 1
ATOM 790 O O . GLY A 1 107 ? 7.294 10.510 -4.821 1.00 94.81 107 GLY A O 1
ATOM 791 N N . ASP A 1 108 ? 5.398 9.953 -5.905 1.00 97.75 108 ASP A N 1
ATOM 792 C CA . ASP A 1 108 ? 4.789 11.287 -5.940 1.00 97.75 108 ASP A CA 1
ATOM 793 C C . ASP A 1 108 ? 4.219 11.698 -4.575 1.00 97.75 108 ASP A C 1
ATOM 795 O O . ASP A 1 108 ? 4.120 12.889 -4.279 1.00 97.75 108 ASP A O 1
ATOM 799 N N . ILE A 1 109 ? 3.863 10.719 -3.737 1.00 98.00 109 ILE A N 1
ATOM 800 C CA . ILE A 1 109 ? 3.465 10.917 -2.339 1.00 98.00 109 ILE A CA 1
ATOM 801 C C . ILE A 1 109 ? 4.291 10.015 -1.423 1.00 98.00 109 ILE A C 1
ATOM 803 O O . ILE A 1 109 ? 4.692 8.914 -1.803 1.00 98.00 109 ILE A O 1
ATOM 807 N N . SER A 1 110 ? 4.542 10.476 -0.199 1.00 97.25 110 SER A N 1
ATOM 808 C CA . SER A 1 110 ? 5.213 9.669 0.822 1.00 97.25 110 SER A CA 1
ATOM 809 C C . SER A 1 110 ? 4.260 8.653 1.460 1.00 97.25 110 SER A C 1
ATOM 811 O O . SER A 1 110 ? 3.037 8.778 1.368 1.00 97.25 110 SER A O 1
ATOM 813 N N . ASN A 1 111 ? 4.824 7.680 2.181 1.00 96.69 111 ASN A N 1
ATOM 814 C CA . ASN A 1 111 ? 4.053 6.733 2.991 1.00 96.69 111 ASN A CA 1
ATOM 815 C C . ASN A 1 111 ? 3.116 7.457 3.975 1.00 96.69 111 ASN A C 1
ATOM 817 O O . ASN A 1 111 ? 1.934 7.126 4.066 1.00 96.69 111 ASN A O 1
ATOM 821 N N . ASP A 1 112 ? 3.617 8.483 4.666 1.00 97.25 112 ASP A N 1
ATOM 822 C CA . ASP A 1 112 ? 2.831 9.252 5.637 1.00 97.25 112 ASP A CA 1
ATOM 823 C C . ASP A 1 112 ? 1.713 10.053 4.964 1.00 97.25 112 ASP A C 1
ATOM 825 O O . ASP A 1 112 ? 0.596 10.132 5.477 1.00 97.25 112 ASP A O 1
ATOM 829 N N . GLU A 1 113 ? 1.986 10.640 3.797 1.00 98.19 113 GLU A N 1
ATOM 830 C CA . GLU A 1 113 ? 0.964 11.355 3.038 1.00 98.19 113 GLU A CA 1
ATOM 831 C C . GLU A 1 113 ? -0.128 10.401 2.550 1.00 98.19 113 GLU A C 1
ATOM 833 O O . GLU A 1 113 ? -1.307 10.687 2.752 1.00 98.19 113 GLU A O 1
ATOM 838 N N . PHE A 1 114 ? 0.240 9.234 2.016 1.00 98.12 114 PHE A N 1
ATOM 839 C CA . PHE A 1 114 ? -0.713 8.186 1.650 1.00 98.12 114 PHE A CA 1
ATOM 840 C C . PHE A 1 114 ? -1.617 7.799 2.829 1.00 98.12 114 PHE A C 1
ATOM 842 O O . PHE A 1 114 ? -2.841 7.798 2.686 1.00 98.12 114 PHE A O 1
ATOM 849 N N . MET A 1 115 ? -1.043 7.548 4.012 1.00 97.31 115 MET A N 1
ATOM 850 C CA . MET A 1 115 ? -1.813 7.254 5.229 1.00 97.31 115 MET A CA 1
ATOM 851 C C . MET A 1 115 ? -2.794 8.367 5.571 1.00 97.31 115 MET A C 1
ATOM 853 O O . MET A 1 115 ? -3.966 8.098 5.824 1.00 97.31 115 MET A O 1
ATOM 857 N N . ASN A 1 116 ? -2.329 9.616 5.561 1.00 97.56 116 ASN A N 1
ATOM 858 C CA . ASN A 1 116 ? -3.158 10.765 5.902 1.00 97.56 116 ASN A CA 1
ATOM 859 C C . ASN A 1 116 ? -4.331 10.934 4.927 1.00 97.56 116 ASN A C 1
ATOM 861 O O . ASN A 1 116 ? -5.451 11.186 5.370 1.00 97.56 116 ASN A O 1
ATOM 865 N N . GLN A 1 117 ? -4.108 10.740 3.622 1.00 98.00 117 GLN A N 1
ATOM 866 C CA . GLN A 1 117 ? -5.178 10.786 2.618 1.00 98.00 117 GLN A CA 1
ATOM 867 C C . GLN A 1 117 ? -6.195 9.654 2.824 1.00 98.00 117 GLN A C 1
ATOM 869 O O . GLN A 1 117 ? -7.405 9.889 2.814 1.00 98.00 117 GLN A O 1
ATOM 874 N N . VAL A 1 118 ? -5.717 8.430 3.085 1.00 97.38 118 VAL A N 1
ATOM 875 C CA . VAL A 1 118 ? -6.585 7.276 3.365 1.00 97.38 118 VAL A CA 1
ATOM 876 C C . VAL A 1 118 ? -7.418 7.502 4.628 1.00 97.38 118 VAL A C 1
ATOM 878 O O . VAL A 1 118 ? -8.616 7.234 4.619 1.00 97.38 118 VAL A O 1
ATOM 881 N N . LEU A 1 119 ? -6.817 8.024 5.698 1.00 96.69 119 LEU A N 1
ATOM 882 C CA . LEU A 1 119 ? -7.506 8.324 6.955 1.00 96.69 119 LEU A CA 1
ATOM 883 C C . LEU A 1 119 ? -8.572 9.405 6.810 1.00 96.69 119 LEU A C 1
ATOM 885 O O . LEU A 1 119 ? -9.629 9.310 7.436 1.00 96.69 119 LEU A O 1
ATOM 889 N N . LEU A 1 120 ? -8.286 10.425 6.003 1.00 97.31 120 LEU A N 1
ATOM 890 C CA . LEU A 1 120 ? -9.200 11.532 5.765 1.00 97.31 120 LEU A CA 1
ATOM 891 C C . LEU A 1 120 ? -10.452 11.075 5.004 1.00 97.31 120 LEU A C 1
ATOM 893 O O . LEU A 1 120 ? -11.562 11.455 5.371 1.00 97.31 120 LEU A O 1
ATOM 897 N N . GLU A 1 121 ? -10.275 10.257 3.967 1.00 97.38 121 GLU A N 1
ATOM 898 C CA . GLU A 1 121 ? -11.367 9.829 3.083 1.00 97.38 121 GLU A CA 1
ATOM 899 C C . GLU A 1 121 ? -12.114 8.591 3.606 1.00 97.38 121 GLU A C 1
ATOM 901 O O . GLU A 1 121 ? -13.329 8.476 3.442 1.00 97.38 121 GLU A O 1
ATOM 906 N N . TYR A 1 122 ? -11.410 7.672 4.273 1.00 96.56 122 TYR A N 1
ATOM 907 C CA . TYR A 1 122 ? -11.949 6.398 4.754 1.00 96.56 122 TYR A CA 1
ATOM 908 C C . TYR A 1 122 ? -11.749 6.248 6.269 1.00 96.56 122 TYR A C 1
ATOM 910 O O . TYR A 1 122 ? -10.930 5.439 6.709 1.00 96.56 122 TYR A O 1
ATOM 918 N N . PRO A 1 123 ? -12.487 6.994 7.107 1.00 95.94 123 PRO A N 1
ATOM 919 C CA . PRO A 1 123 ? -12.335 6.902 8.553 1.00 95.94 123 PRO A CA 1
ATOM 920 C C . PRO A 1 123 ? -12.677 5.492 9.060 1.00 95.94 123 PRO A C 1
ATOM 922 O O . PRO A 1 123 ? -13.745 4.948 8.767 1.00 95.94 123 PRO A O 1
ATOM 925 N N . ALA A 1 124 ? -11.774 4.919 9.857 1.00 96.56 124 ALA A N 1
ATOM 926 C CA . ALA A 1 124 ? -11.899 3.592 10.452 1.00 96.56 124 ALA A CA 1
ATOM 927 C C . ALA A 1 124 ? -11.333 3.584 11.885 1.00 96.56 124 ALA A C 1
ATOM 929 O O . ALA A 1 124 ? -10.413 4.353 12.179 1.00 96.56 124 ALA A O 1
ATOM 930 N N . PRO A 1 125 ? -11.857 2.739 12.794 1.00 95.69 125 PRO A N 1
ATOM 931 C CA . PRO A 1 125 ? -11.427 2.707 14.196 1.00 95.69 125 PRO A CA 1
ATOM 932 C C . PRO A 1 125 ? -9.978 2.237 14.386 1.00 95.69 125 PRO A C 1
ATOM 934 O O . PRO A 1 125 ? -9.344 2.599 15.370 1.00 95.69 125 PRO A O 1
ATOM 937 N N . ASP A 1 126 ? -9.455 1.449 13.451 1.00 94.88 126 ASP A N 1
ATOM 938 C CA . ASP A 1 126 ? -8.081 0.944 13.420 1.00 94.88 126 ASP A CA 1
ATOM 939 C C . ASP A 1 126 ? -7.156 1.805 12.548 1.00 94.88 126 ASP A C 1
ATOM 941 O O . ASP A 1 126 ? -6.049 1.379 12.215 1.00 94.88 126 ASP A O 1
ATOM 945 N N . ALA A 1 127 ? -7.616 2.992 12.133 1.00 94.31 127 ALA A N 1
ATOM 946 C CA . ALA A 1 127 ? -6.873 3.881 11.248 1.00 94.31 127 ALA A CA 1
ATOM 947 C C . ALA A 1 127 ? -6.461 3.214 9.911 1.00 94.31 127 ALA A C 1
ATOM 949 O O . ALA A 1 127 ? -5.510 3.648 9.263 1.00 94.31 127 ALA A O 1
ATOM 950 N N . ASN A 1 128 ? -7.173 2.159 9.488 1.00 96.50 128 ASN A N 1
ATOM 951 C CA . ASN A 1 128 ? -6.850 1.343 8.312 1.00 96.50 128 ASN A CA 1
ATOM 952 C C . ASN A 1 128 ? -5.439 0.726 8.331 1.00 96.50 128 ASN A C 1
ATOM 954 O O . ASN A 1 128 ? -4.970 0.263 7.289 1.00 96.50 128 ASN A O 1
ATOM 958 N N . VAL A 1 129 ? -4.765 0.703 9.490 1.00 95.50 129 VAL A N 1
ATOM 959 C CA . VAL A 1 129 ? -3.353 0.307 9.633 1.00 95.50 129 VAL A CA 1
ATOM 960 C C . VAL A 1 129 ? -3.052 -1.068 9.023 1.00 95.50 129 VAL A C 1
ATOM 962 O O . VAL A 1 129 ? -2.046 -1.175 8.321 1.00 95.50 129 VAL A O 1
ATOM 965 N N . PRO A 1 130 ? -3.887 -2.116 9.196 1.00 96.25 130 PRO A N 1
ATOM 966 C CA . PRO A 1 130 ? -3.606 -3.413 8.583 1.00 96.25 130 PRO A CA 1
ATOM 967 C C . PRO A 1 130 ? -3.554 -3.350 7.051 1.00 96.25 130 PRO A C 1
ATOM 969 O O . PRO A 1 130 ? -2.666 -3.932 6.429 1.00 96.25 130 PRO A O 1
ATOM 972 N N . ALA A 1 131 ? -4.495 -2.634 6.430 1.00 96.94 131 ALA A N 1
ATOM 973 C CA . ALA A 1 131 ? -4.596 -2.552 4.977 1.00 96.94 131 ALA A CA 1
ATOM 974 C C . ALA A 1 131 ? -3.493 -1.679 4.376 1.00 96.94 131 ALA A C 1
ATOM 976 O O . ALA A 1 131 ? -2.849 -2.076 3.405 1.00 96.94 131 ALA A O 1
ATOM 977 N N . THR A 1 132 ? -3.255 -0.504 4.952 1.00 97.50 132 THR A N 1
ATOM 978 C CA . THR A 1 132 ? -2.235 0.421 4.455 1.00 97.50 132 THR A CA 1
ATOM 979 C C . THR A 1 132 ? -0.819 -0.075 4.731 1.00 97.50 132 THR A C 1
ATOM 981 O O . THR A 1 132 ? 0.029 0.020 3.846 1.00 97.50 132 THR A O 1
ATOM 984 N N . GLY A 1 133 ? -0.583 -0.687 5.895 1.00 96.88 133 GLY A N 1
ATOM 985 C CA . GLY A 1 133 ? 0.678 -1.348 6.224 1.00 96.88 133 GLY A CA 1
ATOM 986 C C . GLY A 1 133 ? 0.998 -2.482 5.251 1.00 96.88 133 GLY A C 1
ATOM 987 O O . GLY A 1 133 ? 2.111 -2.543 4.737 1.00 96.88 133 GLY A O 1
ATOM 988 N N . CYS A 1 134 ? 0.004 -3.311 4.901 1.00 97.06 134 CYS A N 1
ATOM 989 C CA . CYS A 1 134 ? 0.171 -4.333 3.865 1.00 97.06 134 CYS A CA 1
ATOM 990 C C . CYS A 1 134 ? 0.615 -3.722 2.528 1.00 97.06 134 CYS A C 1
ATOM 992 O O . CYS A 1 134 ? 1.549 -4.218 1.910 1.00 97.06 134 CYS A O 1
ATOM 994 N N . ILE A 1 135 ? -0.011 -2.629 2.078 1.00 97.00 135 ILE A N 1
ATOM 995 C CA . ILE A 1 135 ? 0.329 -1.990 0.793 1.00 97.00 135 ILE A CA 1
ATOM 996 C C . ILE A 1 135 ? 1.772 -1.479 0.781 1.00 97.00 135 ILE A C 1
ATOM 998 O O . ILE A 1 135 ? 2.476 -1.681 -0.209 1.00 97.00 135 ILE A O 1
ATOM 1002 N N . MET A 1 136 ? 2.219 -0.849 1.870 1.00 96.50 136 MET A N 1
ATOM 1003 C CA . MET A 1 136 ? 3.597 -0.365 2.001 1.00 96.50 136 MET A CA 1
ATOM 1004 C C . MET A 1 136 ? 4.608 -1.510 2.025 1.00 96.50 136 MET A C 1
ATOM 1006 O O . MET A 1 136 ? 5.613 -1.439 1.326 1.00 96.50 136 MET A O 1
ATOM 1010 N N . ASP A 1 137 ? 4.314 -2.587 2.754 1.00 94.25 137 ASP A N 1
ATOM 1011 C CA . ASP A 1 137 ? 5.146 -3.793 2.773 1.00 94.25 137 ASP A CA 1
ATOM 1012 C C . ASP A 1 137 ? 5.248 -4.424 1.373 1.00 94.25 137 ASP A C 1
ATOM 1014 O O . ASP A 1 137 ? 6.331 -4.795 0.923 1.00 94.25 137 ASP A O 1
ATOM 1018 N N . GLN A 1 138 ? 4.146 -4.464 0.613 1.00 93.94 138 GLN A N 1
ATOM 1019 C CA . GLN A 1 138 ? 4.187 -4.916 -0.780 1.00 93.94 138 GLN A CA 1
ATOM 1020 C C . GLN A 1 138 ? 5.020 -3.994 -1.674 1.00 93.94 138 GLN A C 1
ATOM 1022 O O . GLN A 1 138 ? 5.659 -4.479 -2.606 1.00 93.94 138 GLN A O 1
ATOM 1027 N N . LEU A 1 139 ? 5.030 -2.686 -1.414 1.00 93.62 139 LEU A N 1
ATOM 1028 C CA . LEU A 1 139 ? 5.842 -1.733 -2.166 1.00 93.62 139 LEU A CA 1
ATOM 1029 C C . LEU A 1 139 ? 7.332 -1.927 -1.874 1.00 93.62 139 LEU A C 1
ATOM 1031 O O . LEU A 1 139 ? 8.132 -2.004 -2.805 1.00 93.62 139 LEU A O 1
ATOM 1035 N N . GLU A 1 140 ? 7.691 -2.055 -0.597 1.00 91.00 140 GLU A N 1
ATOM 1036 C CA . GLU A 1 140 ? 9.061 -2.315 -0.158 1.00 91.00 140 GLU A CA 1
ATOM 1037 C C . GLU A 1 140 ? 9.576 -3.638 -0.728 1.00 91.00 140 GLU A C 1
ATOM 1039 O O . GLU A 1 140 ? 10.628 -3.654 -1.362 1.00 91.00 140 GLU A O 1
ATOM 1044 N N . GLN A 1 141 ? 8.801 -4.723 -0.616 1.00 86.56 141 GLN A N 1
ATOM 1045 C CA . GLN A 1 141 ? 9.145 -6.019 -1.213 1.00 86.56 141 GLN A CA 1
ATOM 1046 C C . GLN A 1 141 ? 9.300 -5.925 -2.731 1.00 86.56 141 GLN A C 1
ATOM 1048 O O . GLN A 1 141 ? 10.229 -6.487 -3.306 1.00 86.56 141 GLN A O 1
ATOM 1053 N N . CYS A 1 142 ? 8.411 -5.181 -3.388 1.00 88.38 142 CYS A N 1
ATOM 1054 C CA . CYS A 1 142 ? 8.459 -4.974 -4.826 1.00 88.38 142 CYS A CA 1
ATOM 1055 C C . CYS A 1 142 ? 9.733 -4.215 -5.245 1.00 88.38 142 CYS A C 1
ATOM 1057 O O . CYS A 1 142 ? 10.311 -4.556 -6.270 1.00 88.38 142 CYS A O 1
ATOM 1059 N N . PHE A 1 143 ? 10.232 -3.254 -4.461 1.00 86.31 143 PHE A N 1
ATOM 1060 C CA . PHE A 1 143 ? 11.500 -2.569 -4.757 1.00 86.31 143 PHE A CA 1
ATOM 1061 C C . PHE A 1 143 ? 12.757 -3.306 -4.279 1.00 86.31 143 PHE A C 1
ATOM 1063 O O . PHE A 1 143 ? 13.818 -3.122 -4.878 1.00 86.31 143 PHE A O 1
ATOM 1070 N N . ALA A 1 144 ? 12.662 -4.112 -3.222 1.00 83.31 144 ALA A N 1
ATOM 1071 C CA . ALA A 1 144 ? 13.764 -4.925 -2.717 1.00 83.31 144 ALA A CA 1
ATOM 1072 C C . ALA A 1 144 ? 14.045 -6.142 -3.616 1.00 83.31 144 ALA A C 1
ATOM 1074 O O . ALA A 1 144 ? 15.193 -6.569 -3.744 1.00 83.31 144 ALA A O 1
ATOM 1075 N N . GLU A 1 145 ? 13.010 -6.687 -4.260 1.00 74.94 145 GLU A N 1
ATOM 1076 C CA . GLU A 1 145 ? 13.082 -7.878 -5.107 1.00 74.94 145 GLU A CA 1
ATOM 1077 C C . GLU A 1 145 ? 12.577 -7.606 -6.540 1.00 74.94 145 GLU A C 1
ATOM 1079 O O . GLU A 1 145 ? 12.381 -6.474 -6.970 1.00 74.94 145 GLU A O 1
ATOM 1084 N N . THR A 1 146 ? 12.376 -8.659 -7.341 1.00 69.44 146 THR A N 1
ATOM 1085 C CA . THR A 1 146 ? 11.554 -8.548 -8.559 1.00 69.44 146 THR A CA 1
ATOM 1086 C C . THR A 1 146 ? 10.095 -8.688 -8.133 1.00 69.44 146 THR A C 1
ATOM 1088 O O . THR A 1 146 ? 9.791 -9.682 -7.485 1.00 69.44 146 THR A O 1
ATOM 1091 N N . CYS A 1 147 ? 9.197 -7.764 -8.511 1.00 72.75 147 CYS A N 1
ATOM 1092 C CA . CYS A 1 147 ? 7.759 -7.793 -8.164 1.00 72.75 147 CYS A CA 1
ATOM 1093 C C . CYS A 1 147 ? 7.026 -9.005 -8.739 1.00 72.75 147 CYS A C 1
ATOM 1095 O O . CYS A 1 147 ? 6.266 -8.921 -9.707 1.00 72.75 147 CYS A O 1
ATOM 1097 N N . LYS A 1 148 ? 7.293 -10.161 -8.153 1.00 71.62 148 LYS A N 1
ATOM 1098 C CA . LYS A 1 148 ? 6.700 -11.435 -8.489 1.00 71.62 148 LYS A CA 1
ATOM 1099 C C . LYS A 1 148 ? 5.591 -11.668 -7.496 1.00 71.62 148 LYS A C 1
ATOM 1101 O O . LYS A 1 148 ? 5.818 -11.653 -6.291 1.00 71.62 148 LYS A O 1
ATOM 1106 N N . VAL A 1 149 ? 4.393 -11.900 -8.019 1.00 66.50 149 VAL A N 1
ATOM 1107 C CA . VAL A 1 149 ? 3.270 -12.354 -7.207 1.00 66.50 149 VAL A CA 1
ATOM 1108 C C . VAL A 1 149 ? 3.680 -13.661 -6.542 1.00 66.50 149 VAL A C 1
ATOM 1110 O O . VAL A 1 149 ? 3.831 -14.671 -7.228 1.00 66.50 149 VAL A O 1
ATOM 1113 N N . GLN A 1 150 ? 3.890 -13.625 -5.225 1.00 68.19 150 GLN A N 1
ATOM 1114 C CA . GLN A 1 150 ? 4.183 -14.832 -4.465 1.00 68.19 150 GLN A CA 1
ATOM 1115 C C . GLN A 1 150 ? 2.996 -15.782 -4.588 1.00 68.19 150 GLN A C 1
ATOM 1117 O O . GLN A 1 150 ? 1.834 -15.411 -4.385 1.00 68.19 150 GLN A O 1
ATOM 1122 N N . THR A 1 151 ? 3.287 -17.025 -4.936 1.00 74.12 151 THR A N 1
ATOM 1123 C CA . THR A 1 151 ? 2.288 -18.085 -4.946 1.00 74.12 151 THR A CA 1
ATOM 1124 C C . THR A 1 151 ? 1.774 -18.330 -3.527 1.00 74.12 151 THR A C 1
ATOM 1126 O O . THR A 1 151 ? 2.451 -18.057 -2.536 1.00 74.12 151 THR A O 1
ATOM 1129 N N . ALA A 1 152 ? 0.562 -18.880 -3.397 1.00 71.88 152 ALA A N 1
ATOM 1130 C CA . ALA A 1 152 ? 0.010 -19.224 -2.084 1.00 71.88 152 ALA A CA 1
ATOM 1131 C C . ALA A 1 152 ? 0.953 -20.131 -1.268 1.00 71.88 152 ALA A C 1
ATOM 1133 O O . ALA A 1 152 ? 1.109 -19.913 -0.071 1.00 71.88 152 ALA A O 1
ATOM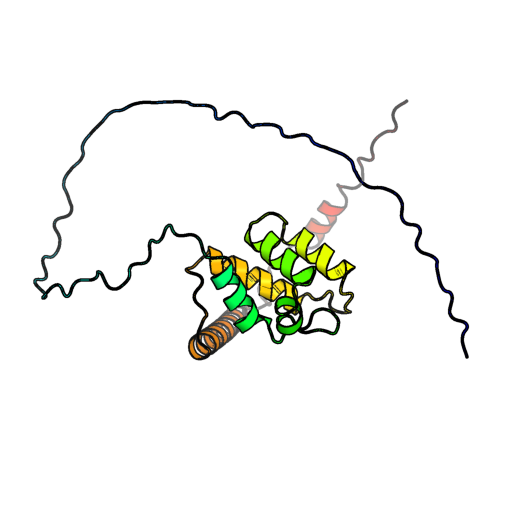 1134 N N . ALA A 1 153 ? 1.634 -21.068 -1.935 1.00 74.75 153 ALA A N 1
ATOM 1135 C CA . ALA A 1 153 ? 2.608 -21.962 -1.317 1.00 74.75 153 ALA A CA 1
ATOM 1136 C C . ALA A 1 153 ? 3.862 -21.227 -0.806 1.00 74.75 153 ALA A C 1
ATOM 1138 O O . ALA A 1 153 ? 4.366 -21.545 0.267 1.00 74.75 153 ALA A O 1
ATOM 1139 N N . GLU A 1 154 ? 4.364 -20.230 -1.541 1.00 78.00 154 GLU A N 1
ATOM 1140 C CA . GLU A 1 154 ? 5.492 -19.402 -1.087 1.00 78.00 154 GLU A CA 1
ATOM 1141 C C . GLU A 1 154 ? 5.109 -18.549 0.126 1.00 78.00 154 GLU A C 1
ATOM 1143 O O . GLU A 1 154 ? 5.890 -18.451 1.072 1.00 78.00 154 GLU A O 1
ATOM 1148 N N . ARG A 1 155 ? 3.882 -18.012 0.143 1.00 71.06 155 ARG A N 1
ATOM 1149 C CA . ARG A 1 155 ? 3.357 -17.245 1.283 1.00 71.06 155 ARG A CA 1
ATOM 1150 C C . ARG A 1 155 ? 3.222 -18.101 2.535 1.00 71.06 155 ARG A C 1
ATOM 1152 O O . ARG A 1 155 ? 3.661 -17.685 3.600 1.00 71.06 155 ARG A O 1
ATOM 1159 N N . GLU A 1 156 ? 2.664 -19.302 2.407 1.00 79.00 156 GLU A N 1
ATOM 1160 C CA . GLU A 1 156 ? 2.548 -20.249 3.522 1.00 79.00 156 GLU A CA 1
ATOM 1161 C C . GLU A 1 156 ? 3.930 -20.643 4.056 1.00 79.00 156 GLU A C 1
ATOM 1163 O O . GLU A 1 156 ? 4.159 -20.632 5.263 1.00 79.00 156 GLU A O 1
ATOM 1168 N N . LYS A 1 157 ? 4.889 -20.891 3.156 1.00 83.38 157 LYS A N 1
ATOM 1169 C CA . LYS A 1 157 ? 6.274 -21.187 3.532 1.00 83.38 157 LYS A CA 1
ATOM 1170 C C . LYS A 1 157 ? 6.934 -20.027 4.285 1.00 83.38 157 LYS A C 1
ATOM 1172 O O . LYS A 1 157 ? 7.642 -20.277 5.258 1.00 83.38 157 LYS A O 1
ATOM 1177 N N . ARG A 1 158 ? 6.719 -18.778 3.859 1.00 78.38 158 ARG A N 1
ATOM 1178 C CA . ARG A 1 158 ? 7.265 -17.592 4.539 1.00 78.38 158 ARG A CA 1
ATOM 1179 C C . ARG A 1 158 ? 6.607 -17.364 5.898 1.00 78.38 158 ARG A C 1
ATOM 1181 O O . ARG A 1 158 ? 7.327 -17.167 6.866 1.00 78.38 158 ARG A O 1
ATOM 1188 N N . ALA A 1 159 ? 5.281 -17.460 5.986 1.00 79.25 159 ALA A N 1
ATOM 1189 C CA . ALA A 1 159 ? 4.557 -17.326 7.250 1.00 79.25 159 ALA A CA 1
ATOM 1190 C C . ALA A 1 159 ? 4.981 -18.399 8.269 1.00 79.25 159 ALA A C 1
ATOM 1192 O O . ALA A 1 159 ? 5.169 -18.104 9.449 1.00 79.25 159 ALA A O 1
ATOM 1193 N N . ALA A 1 160 ? 5.202 -19.634 7.806 1.00 85.19 160 ALA A N 1
ATOM 1194 C CA . ALA A 1 160 ? 5.753 -20.700 8.636 1.00 85.19 160 ALA A CA 1
ATOM 1195 C C . ALA A 1 160 ? 7.186 -20.384 9.103 1.00 85.19 160 ALA A C 1
ATOM 1197 O O . ALA A 1 160 ? 7.491 -20.562 10.279 1.00 85.19 160 ALA A O 1
ATOM 1198 N N . ALA A 1 161 ? 8.045 -19.872 8.214 1.00 86.81 161 ALA A N 1
ATOM 1199 C CA . ALA A 1 161 ? 9.414 -19.486 8.561 1.00 86.81 161 ALA A CA 1
ATOM 1200 C C . ALA A 1 161 ? 9.467 -18.315 9.558 1.00 86.81 161 ALA A C 1
ATOM 1202 O O . ALA A 1 161 ? 10.292 -18.319 10.464 1.00 86.81 161 ALA A O 1
ATOM 1203 N N . GLU A 1 162 ? 8.577 -17.332 9.421 1.00 85.81 162 GLU A N 1
ATOM 1204 C CA . GLU A 1 162 ? 8.479 -16.197 10.343 1.00 85.81 162 GLU A CA 1
ATOM 1205 C C . GLU A 1 162 ? 7.977 -16.636 11.722 1.00 85.81 162 GLU A C 1
ATOM 1207 O O . GLU A 1 162 ? 8.565 -16.266 12.733 1.00 85.81 162 GLU A O 1
ATOM 1212 N N . THR A 1 163 ? 6.965 -17.508 11.769 1.00 85.94 163 THR A N 1
ATOM 1213 C CA . THR A 1 163 ? 6.484 -18.100 13.030 1.00 85.94 163 THR A CA 1
ATOM 1214 C C . THR A 1 163 ? 7.605 -18.868 13.733 1.00 85.94 163 THR A C 1
ATOM 1216 O O . THR A 1 163 ? 7.804 -18.711 14.935 1.00 85.94 163 THR A O 1
ATOM 1219 N N . GLN A 1 164 ? 8.387 -19.641 12.974 1.00 88.88 164 GLN A N 1
ATOM 1220 C CA . GLN A 1 164 ? 9.535 -20.374 13.502 1.00 88.88 164 GLN A CA 1
ATOM 1221 C C . GLN A 1 164 ? 10.639 -19.435 14.020 1.00 88.88 164 GLN A C 1
ATOM 1223 O O . GLN A 1 164 ? 11.224 -19.706 15.065 1.00 88.88 164 GLN A O 1
ATOM 1228 N N . ALA A 1 165 ? 10.902 -18.321 13.331 1.00 88.94 165 ALA A N 1
ATOM 1229 C CA . ALA A 1 165 ? 11.879 -17.328 13.776 1.00 88.94 165 ALA A CA 1
ATOM 1230 C C . ALA A 1 165 ? 11.447 -16.633 15.079 1.00 88.94 165 ALA A C 1
ATOM 1232 O O . ALA A 1 165 ? 12.279 -16.410 15.956 1.00 88.94 165 ALA A O 1
ATOM 1233 N N . VAL A 1 166 ? 10.155 -16.324 15.238 1.00 88.50 166 VAL A N 1
ATOM 1234 C CA . VAL A 1 166 ? 9.621 -15.752 16.485 1.00 88.50 166 VAL A CA 1
ATOM 1235 C C . VAL A 1 166 ? 9.751 -16.745 17.645 1.00 88.50 166 VAL A C 1
ATOM 1237 O O . VAL A 1 166 ? 10.210 -16.354 18.715 1.00 88.50 166 VAL A O 1
ATOM 1240 N N . GLU A 1 167 ? 9.431 -18.024 17.430 1.00 89.38 167 GLU A N 1
ATOM 1241 C CA . GLU A 1 167 ? 9.568 -19.076 18.452 1.00 89.38 167 GLU A CA 1
ATOM 1242 C C . GLU A 1 167 ? 11.036 -19.310 18.863 1.00 89.38 167 GLU A C 1
ATOM 1244 O O . GLU A 1 167 ? 11.339 -19.507 20.044 1.00 89.38 167 GLU A O 1
ATOM 1249 N N . GLU A 1 168 ? 11.970 -19.235 17.907 1.00 87.62 168 GLU A N 1
ATOM 1250 C CA . GLU A 1 168 ? 13.410 -19.317 18.178 1.00 87.62 168 GLU A CA 1
ATOM 1251 C C . GLU A 1 168 ? 13.902 -18.120 19.002 1.00 87.62 168 GLU A C 1
ATOM 1253 O O . GLU A 1 168 ? 14.636 -18.303 19.974 1.00 87.62 168 GLU A O 1
ATOM 1258 N N . ILE A 1 169 ? 13.465 -16.901 18.665 1.00 86.00 169 ILE A N 1
ATOM 1259 C CA . ILE A 1 169 ? 13.811 -15.693 19.425 1.00 86.00 169 ILE A CA 1
ATOM 1260 C C . ILE A 1 169 ? 13.227 -15.762 20.840 1.00 86.00 169 ILE A C 1
ATOM 1262 O O . ILE A 1 169 ? 13.936 -15.461 21.796 1.00 86.00 169 ILE A O 1
ATOM 1266 N N . GLU A 1 170 ? 11.974 -16.191 21.003 1.00 85.88 170 GLU A N 1
ATOM 1267 C CA . GLU A 1 170 ? 11.345 -16.336 22.323 1.00 85.88 170 GLU A CA 1
ATOM 1268 C C . GLU A 1 170 ? 12.085 -17.373 23.184 1.00 85.88 170 GLU A C 1
ATOM 1270 O O . GLU A 1 170 ? 12.360 -17.125 24.359 1.00 85.88 170 GLU A O 1
ATOM 1275 N N . SER A 1 171 ? 12.523 -18.479 22.576 1.00 82.00 171 SER A N 1
ATOM 1276 C CA . SER A 1 171 ? 13.356 -19.492 23.237 1.00 82.00 171 SER A CA 1
ATOM 1277 C C . SER A 1 171 ? 14.773 -18.994 23.560 1.00 82.00 171 SER A C 1
ATOM 1279 O O . SER A 1 171 ? 15.376 -19.429 24.539 1.00 82.00 171 SER A O 1
ATOM 1281 N N . ALA A 1 172 ? 15.331 -18.075 22.769 1.00 77.75 172 ALA A N 1
ATOM 1282 C CA . ALA A 1 172 ? 16.634 -17.463 23.038 1.00 77.75 172 ALA A CA 1
ATOM 1283 C C . ALA A 1 172 ? 16.562 -16.345 24.098 1.00 77.75 172 ALA A C 1
ATOM 1285 O O . ALA A 1 172 ? 17.548 -16.082 24.787 1.00 77.75 172 ALA A O 1
ATOM 1286 N N . VAL A 1 173 ? 15.397 -15.710 24.264 1.00 78.06 173 VAL A N 1
ATOM 1287 C CA . VAL A 1 173 ? 15.129 -14.635 25.237 1.00 78.06 173 VAL A CA 1
ATOM 1288 C C . VAL A 1 173 ? 14.700 -15.179 26.613 1.00 78.06 173 VAL A C 1
ATOM 1290 O O . VAL A 1 173 ? 14.387 -14.413 27.517 1.00 78.06 173 VAL A O 1
ATOM 1293 N N . THR A 1 174 ? 14.826 -16.482 26.880 1.00 63.59 174 THR A N 1
ATOM 1294 C CA . THR A 1 174 ? 14.967 -16.984 28.265 1.00 63.59 174 THR A CA 1
ATOM 1295 C C . THR A 1 174 ? 16.377 -16.741 28.820 1.00 63.59 174 THR A C 1
ATOM 1297 O O . THR A 1 174 ? 17.038 -17.648 29.321 1.00 63.59 174 THR A O 1
ATOM 1300 N N . LEU A 1 175 ? 16.859 -15.500 28.732 1.00 60.00 175 LEU A N 1
ATOM 1301 C CA . LEU A 1 175 ? 17.954 -15.044 29.582 1.00 60.00 175 LEU A CA 1
ATOM 1302 C C . LEU A 1 175 ? 17.385 -14.879 30.990 1.00 60.00 175 LEU A C 1
ATOM 1304 O O . LEU A 1 175 ? 16.411 -14.156 31.190 1.00 60.00 175 LEU A O 1
ATOM 1308 N N . ASP A 1 176 ? 17.971 -15.609 31.935 1.00 61.84 176 ASP A N 1
ATOM 1309 C CA . ASP A 1 176 ? 17.592 -15.637 33.342 1.00 61.84 176 ASP A CA 1
ATOM 1310 C C . ASP A 1 176 ? 17.444 -14.199 33.893 1.00 61.84 176 ASP A C 1
ATOM 1312 O O . ASP A 1 176 ? 18.444 -13.485 34.021 1.00 61.84 176 ASP A O 1
ATOM 1316 N N . PRO A 1 177 ? 16.221 -13.734 34.227 1.00 60.72 177 PRO A N 1
ATOM 1317 C CA . PRO A 1 177 ? 16.009 -12.393 34.775 1.00 60.72 177 PRO A CA 1
ATOM 1318 C C . PRO A 1 177 ? 16.680 -12.189 36.146 1.00 60.72 177 PRO A C 1
ATOM 1320 O O . PRO A 1 177 ? 16.641 -11.085 36.690 1.00 60.72 177 PRO A O 1
ATOM 1323 N N . THR A 1 178 ? 17.311 -13.225 36.708 1.00 63.59 178 THR A N 1
ATOM 1324 C CA . THR A 1 178 ? 18.026 -13.180 37.989 1.00 63.59 178 THR A CA 1
ATOM 13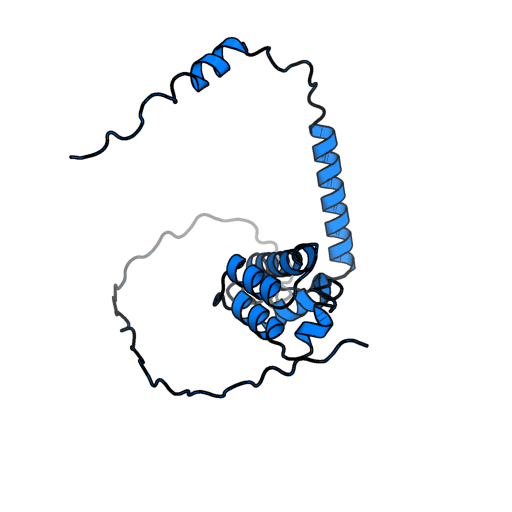25 C C . THR A 1 178 ? 19.416 -12.532 37.884 1.00 63.59 178 THR A C 1
ATOM 1327 O O . THR A 1 178 ? 19.995 -12.199 38.915 1.00 63.59 178 THR A O 1
ATOM 1330 N N . GLU A 1 179 ? 19.945 -12.283 36.679 1.00 56.56 179 GLU A N 1
ATOM 1331 C CA . GLU A 1 179 ? 21.274 -11.672 36.488 1.00 56.56 179 GLU A CA 1
ATOM 1332 C C . GLU A 1 179 ? 21.244 -10.213 36.003 1.00 56.56 179 GLU A C 1
ATOM 1334 O O . GLU A 1 179 ? 22.219 -9.721 35.438 1.00 56.56 179 GLU A O 1
ATOM 1339 N N . LEU A 1 180 ? 20.160 -9.468 36.260 1.00 61.03 180 LEU A N 1
ATOM 1340 C CA . LEU A 1 180 ? 20.269 -8.007 36.273 1.00 61.03 180 LEU A CA 1
ATOM 1341 C C . LEU A 1 180 ? 21.196 -7.635 37.440 1.00 61.03 180 LEU A C 1
ATOM 1343 O O . LEU A 1 180 ? 20.790 -7.805 38.596 1.00 61.03 180 LEU A O 1
ATOM 1347 N N . PRO A 1 181 ? 22.430 -7.138 37.194 1.00 60.69 181 PRO A N 1
ATOM 1348 C CA . PRO A 1 181 ? 23.206 -6.558 38.272 1.00 60.69 181 PRO A CA 1
ATOM 1349 C C . PRO A 1 181 ? 22.320 -5.481 38.881 1.00 60.69 181 PRO A C 1
ATOM 1351 O O . PRO A 1 181 ? 21.734 -4.683 38.145 1.00 60.69 181 PRO A O 1
ATOM 1354 N N . ALA A 1 182 ? 22.177 -5.493 40.204 1.00 63.66 182 ALA A N 1
ATOM 1355 C CA . ALA A 1 182 ? 21.564 -4.403 40.939 1.00 63.66 182 ALA A CA 1
ATOM 1356 C C . ALA A 1 182 ? 22.405 -3.144 40.676 1.00 63.66 182 ALA A C 1
ATOM 1358 O O . ALA A 1 182 ? 23.299 -2.811 41.444 1.00 63.66 182 ALA A O 1
ATOM 1359 N N . GLN A 1 183 ? 22.192 -2.504 39.527 1.00 61.25 183 GLN A N 1
ATOM 1360 C CA . GLN A 1 183 ? 22.738 -1.201 39.230 1.00 61.25 183 GLN A CA 1
ATOM 1361 C C . GLN A 1 183 ? 22.035 -0.256 40.180 1.00 61.25 183 GLN A C 1
ATOM 1363 O O . GLN A 1 183 ? 20.805 -0.195 40.238 1.00 61.25 183 GLN A O 1
ATOM 1368 N N . ASP A 1 184 ? 22.857 0.397 40.984 1.00 62.31 184 ASP A N 1
ATOM 1369 C CA . ASP A 1 184 ? 22.472 1.271 42.063 1.00 62.31 184 ASP A CA 1
ATOM 1370 C C . ASP A 1 184 ? 21.430 2.301 41.591 1.00 62.31 184 ASP A C 1
ATOM 1372 O O . ASP A 1 184 ? 21.747 3.349 41.029 1.00 62.31 184 ASP A O 1
ATOM 1376 N N . ALA A 1 185 ? 20.162 2.029 41.916 1.00 61.19 185 ALA A N 1
ATOM 1377 C CA . ALA A 1 185 ? 19.043 2.960 41.807 1.00 61.19 185 ALA A CA 1
ATOM 1378 C C . ALA A 1 185 ? 19.359 4.413 42.250 1.00 61.19 185 ALA A C 1
ATOM 1380 O O . ALA A 1 185 ? 18.826 5.330 41.620 1.00 61.19 185 ALA A O 1
ATOM 1381 N N . PRO A 1 186 ? 20.237 4.695 43.245 1.00 66.94 186 PRO A N 1
ATOM 1382 C CA . PRO A 1 186 ? 20.561 6.081 43.598 1.00 66.94 186 PRO A CA 1
ATOM 1383 C C . PRO A 1 186 ? 21.401 6.868 42.573 1.00 66.94 186 PRO A C 1
ATOM 1385 O O . PRO A 1 186 ? 21.616 8.062 42.797 1.00 66.94 186 PRO A O 1
ATOM 1388 N N . GLU A 1 187 ? 21.929 6.267 41.500 1.00 63.38 187 GLU A N 1
ATOM 1389 C CA . GLU A 1 187 ? 22.684 7.010 40.472 1.00 63.38 187 GLU A CA 1
ATOM 1390 C C . GLU A 1 187 ? 21.773 7.576 39.369 1.00 63.38 187 GLU A C 1
ATOM 1392 O O . GLU A 1 187 ? 21.946 8.723 38.955 1.00 63.38 187 GLU A O 1
ATOM 1397 N N . ILE A 1 188 ? 20.729 6.838 38.969 1.00 65.00 188 ILE A N 1
ATOM 1398 C CA . ILE A 1 188 ? 19.755 7.293 37.959 1.00 65.00 188 ILE A CA 1
ATOM 1399 C C . ILE A 1 188 ? 18.934 8.480 38.487 1.00 65.00 188 ILE A C 1
ATOM 1401 O O . ILE A 1 188 ? 18.694 9.441 37.754 1.00 65.00 188 ILE A O 1
ATOM 1405 N N . GLU A 1 189 ? 18.579 8.474 39.775 1.00 66.00 189 GLU A N 1
ATOM 1406 C CA . GLU A 1 189 ? 17.850 9.584 40.404 1.00 66.00 189 GLU A CA 1
ATOM 1407 C C . GLU A 1 189 ? 18.693 10.876 40.443 1.00 66.00 189 GLU A C 1
ATOM 1409 O O . GLU A 1 189 ? 18.176 11.964 40.188 1.00 66.00 189 GLU A O 1
ATOM 1414 N N . ARG A 1 190 ? 20.022 10.766 40.603 1.00 68.81 190 ARG A N 1
ATOM 1415 C CA . ARG A 1 190 ? 20.933 11.926 40.548 1.00 68.81 190 ARG A CA 1
ATOM 1416 C C . ARG A 1 190 ? 21.079 12.533 39.154 1.00 68.81 190 ARG A C 1
ATOM 1418 O O . ARG A 1 190 ? 21.342 13.729 39.046 1.00 68.81 190 ARG A O 1
ATOM 1425 N N . MET A 1 191 ? 20.918 11.752 38.087 1.00 63.31 191 MET A N 1
ATOM 1426 C CA . MET A 1 191 ? 21.002 12.287 36.722 1.00 63.31 191 MET A CA 1
ATOM 1427 C C . MET A 1 191 ? 19.725 13.019 36.285 1.00 63.31 191 MET A C 1
ATOM 1429 O O . MET A 1 191 ? 19.794 13.895 35.426 1.00 63.31 191 MET A O 1
ATOM 1433 N N . MET A 1 192 ? 18.566 12.705 36.876 1.00 64.25 192 MET A N 1
ATOM 1434 C CA . MET A 1 192 ? 17.307 13.396 36.560 1.00 64.25 192 MET A CA 1
ATOM 1435 C C . MET A 1 192 ? 17.169 14.749 37.272 1.00 64.25 192 MET A C 1
ATOM 1437 O O . MET A 1 192 ? 16.481 15.637 36.767 1.00 64.25 192 MET A O 1
ATOM 1441 N N . GLU A 1 193 ? 17.839 14.942 38.411 1.00 64.81 193 GLU A N 1
ATOM 1442 C CA . GLU A 1 193 ? 17.721 16.178 39.194 1.00 64.81 193 GLU A CA 1
ATOM 1443 C C . GLU A 1 193 ? 18.553 17.346 38.622 1.00 64.81 193 GLU A C 1
ATOM 1445 O O . GLU A 1 193 ? 18.189 18.507 38.793 1.00 64.81 193 GLU A O 1
ATOM 1450 N N . THR A 1 194 ? 19.611 17.076 37.847 1.00 62.44 194 THR A N 1
ATOM 1451 C CA . THR A 1 194 ? 20.494 18.124 37.291 1.00 62.44 194 THR A CA 1
ATOM 1452 C C . THR A 1 194 ? 19.971 18.804 36.020 1.00 62.44 194 THR A C 1
ATOM 1454 O O . THR A 1 194 ? 20.506 19.834 35.621 1.00 62.44 194 THR A O 1
ATOM 1457 N N . SER A 1 195 ? 18.905 18.297 35.389 1.00 64.38 195 SER A N 1
ATOM 1458 C CA . SER A 1 195 ? 18.379 18.857 34.125 1.00 64.38 195 SER A CA 1
ATOM 1459 C C . SER A 1 195 ? 17.286 19.924 34.294 1.00 64.38 195 SER A C 1
ATOM 1461 O O . SER A 1 195 ? 16.683 20.341 33.307 1.00 64.38 195 SER A O 1
ATOM 1463 N N . LYS A 1 196 ? 16.994 20.382 35.522 1.00 63.72 196 LYS A N 1
ATOM 1464 C CA . LYS A 1 196 ? 15.842 21.267 35.791 1.00 63.72 196 LYS A CA 1
ATOM 1465 C C . LYS A 1 196 ? 16.155 22.772 35.892 1.00 63.72 196 LYS A C 1
ATOM 1467 O O . LYS A 1 196 ? 15.222 23.542 36.101 1.00 63.72 196 LYS A O 1
ATOM 1472 N N . GLU A 1 197 ? 17.399 23.226 35.714 1.00 58.84 197 GLU A N 1
ATOM 1473 C CA . GLU A 1 197 ? 17.780 24.611 36.076 1.00 58.84 197 GLU A CA 1
ATOM 1474 C C . GLU A 1 197 ? 18.221 25.580 34.961 1.00 58.84 197 GLU A C 1
ATOM 1476 O O . GLU A 1 197 ? 18.675 26.670 35.287 1.00 58.84 197 GLU A O 1
ATOM 1481 N N . ASP A 1 198 ? 17.999 25.308 33.670 1.00 60.75 198 ASP A N 1
ATOM 1482 C CA . ASP A 1 198 ? 18.232 26.328 32.623 1.00 60.75 198 ASP A CA 1
ATOM 1483 C C . ASP A 1 198 ? 16.963 26.644 31.820 1.00 60.75 198 ASP A C 1
ATOM 1485 O O . ASP A 1 198 ? 16.759 26.235 30.676 1.00 60.75 198 ASP A O 1
ATOM 1489 N N . GLY A 1 199 ? 16.066 27.396 32.461 1.00 71.81 199 GLY A N 1
ATOM 1490 C CA . GLY A 1 199 ? 14.966 28.074 31.782 1.00 71.81 199 GLY A CA 1
ATOM 1491 C C . GLY A 1 199 ? 15.466 29.342 31.069 1.00 71.81 199 GLY A C 1
ATOM 1492 O O . GLY A 1 199 ? 16.214 30.119 31.667 1.00 71.81 199 GLY A O 1
ATOM 1493 N N . PRO A 1 200 ? 15.058 29.604 29.813 1.00 67.56 200 PRO A N 1
ATOM 1494 C CA . PRO A 1 200 ? 15.521 30.760 29.053 1.00 67.56 200 PRO A CA 1
ATOM 1495 C C . PRO A 1 200 ? 15.120 32.072 29.736 1.00 67.56 200 PRO A C 1
ATOM 1497 O O . PRO A 1 200 ? 13.945 32.341 29.996 1.00 67.56 200 PRO A O 1
ATOM 1500 N N . LYS A 1 201 ? 16.127 32.903 30.015 1.00 71.25 201 LYS A N 1
ATOM 1501 C CA . LYS A 1 201 ? 15.965 34.237 30.599 1.00 71.25 201 LYS A CA 1
ATOM 1502 C C . LYS A 1 201 ? 15.170 35.124 29.625 1.00 71.25 201 LYS A C 1
ATOM 1504 O O . LYS A 1 201 ? 15.564 35.215 28.460 1.00 71.25 201 LYS A O 1
ATOM 1509 N N . PRO A 1 202 ? 14.082 35.785 30.058 1.00 60.53 202 PRO A N 1
ATOM 1510 C CA . PRO A 1 202 ? 13.341 36.692 29.191 1.00 60.53 202 PRO A CA 1
ATOM 1511 C C . PRO A 1 202 ? 14.232 37.874 28.788 1.00 60.53 202 PRO A C 1
ATOM 1513 O O . PRO A 1 202 ? 14.910 38.471 29.629 1.00 60.53 202 PRO A O 1
ATOM 1516 N N . LEU A 1 203 ? 14.256 38.165 27.487 1.00 69.12 203 LEU A N 1
ATOM 1517 C CA . LEU A 1 203 ? 14.973 39.302 26.913 1.00 69.12 203 LEU A CA 1
ATOM 1518 C C . LEU A 1 203 ? 14.232 40.620 27.225 1.00 69.12 203 LEU A C 1
ATOM 1520 O O . LEU A 1 203 ? 13.001 40.596 27.313 1.00 69.12 203 LEU A O 1
ATOM 1524 N N . PRO A 1 204 ? 14.969 41.732 27.421 1.00 71.88 204 PRO A N 1
ATOM 1525 C CA . PRO A 1 204 ? 14.411 43.052 27.725 1.00 71.88 204 PRO A CA 1
ATOM 1526 C C . PRO A 1 204 ? 13.666 43.695 26.550 1.00 71.88 204 PRO A C 1
ATOM 1528 O O . PRO A 1 204 ? 14.018 43.403 25.383 1.00 71.88 204 PRO A O 1
#

pLDDT: mean 74.84, std 18.78, range [40.28, 98.19]

Radius of gyration: 28.97 Å; chains: 1; bounding box: 83×73×67 Å

Sequence (204 aa):
MYPSQRQRFHPSDAPGARNLHPARLSRNALPILAAAVLALLSGCATDGPITDPSVHLGNPFQRPTEAGFRALVQANCGPLSIGSTTVNALLGKNTAFDGWVTALYDGDISNDEFMNQVLLEYPAPDANVPATGCIMDQLEQCFAETCKVQTAAEREKRAAAETQAVEEIESAVTLDPTELPAQDAPEIERMMETSKEDGPKPLP

Secondary structure (DSSP, 8-state):
------PPPPP-------------------------------------------S----TT----HHHHHHHHHHHTTTSEETTEEHHHHHTTT-HHHHHHHHHHHTSS-HHHHHHHHHHHS--TTTTHHHHHHHHHHHHHHHHS------HHHHHHHHHHHHHHHHHHHHHT---GGG-----HHHHHHHHHTTS--PPPPP-

Organism: NCBI:txid1064514

Foldseek 3Di:
DDDDDDDDDDDDDDDDDDDDDDDDDDDDDDDDDDDDDDDDDDDDDDPDPPPDPPPDPDDPPDAADLVLLVVQLCLFLQQQDQQNDGPVVCCVPPHVLVVLLSCPLVVVDDLVRNLVVSCVVRPDPVSSCVNSVSSVVSSVCVRVDPSDNDDPVNVVVVVVVVVVVVVVVVVVPVPPPVPPPPPPPVVVVVVVVVPPPDDPDDDD